Protein AF-A0A7S4C8U0-F1 (afdb_monomer)

Structure (mmCIF, N/CA/C/O backbone):
data_AF-A0A7S4C8U0-F1
#
_entry.id   AF-A0A7S4C8U0-F1
#
loop_
_atom_site.group_PDB
_atom_site.id
_atom_site.type_symbol
_atom_site.label_atom_id
_atom_site.label_alt_id
_atom_site.label_comp_id
_atom_site.label_asym_id
_atom_site.label_entity_id
_atom_site.label_seq_id
_atom_site.pdbx_PDB_ins_code
_atom_site.Cartn_x
_atom_site.Cartn_y
_atom_site.Cartn_z
_a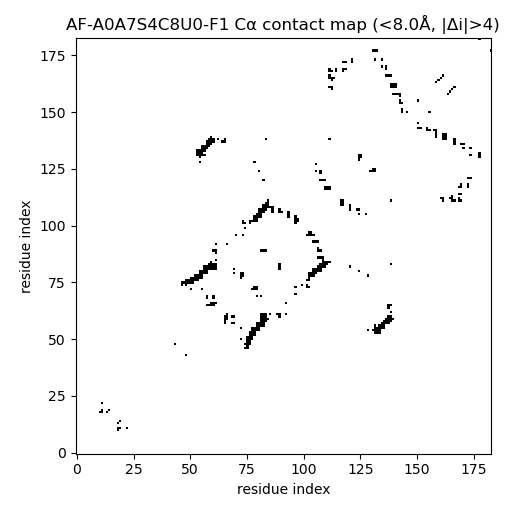tom_site.occupancy
_atom_site.B_iso_or_equiv
_atom_site.auth_seq_id
_atom_site.auth_comp_id
_atom_site.auth_asym_id
_atom_site.auth_atom_id
_atom_site.pdbx_PDB_model_num
ATOM 1 N N . PHE A 1 1 ? -18.500 22.028 34.687 1.00 43.03 1 PHE A N 1
ATOM 2 C CA . PHE A 1 1 ? -17.046 22.107 34.936 1.00 43.03 1 PHE A CA 1
ATOM 3 C C . PHE A 1 1 ? -16.649 23.271 35.852 1.00 43.03 1 PHE A C 1
ATOM 5 O O . PHE A 1 1 ? -15.845 23.051 36.738 1.00 43.03 1 PHE A O 1
ATOM 12 N N . PHE A 1 2 ? -17.254 24.464 35.743 1.00 30.17 2 PHE A N 1
ATOM 13 C CA . PHE A 1 2 ? -16.936 25.607 36.626 1.00 30.17 2 PHE A CA 1
ATOM 14 C C . PHE A 1 2 ? -17.377 25.431 38.100 1.00 30.17 2 PHE A C 1
ATOM 16 O O . PHE A 1 2 ? -16.739 25.962 38.996 1.00 30.17 2 PHE A O 1
ATOM 23 N N . PHE A 1 3 ? -18.418 24.631 38.371 1.00 33.25 3 PHE A N 1
ATOM 24 C CA . PHE A 1 3 ? -18.915 24.394 39.739 1.00 33.25 3 PHE A CA 1
ATOM 25 C C . PHE A 1 3 ? -18.090 23.378 40.555 1.00 33.25 3 PHE A C 1
ATOM 27 O O . PHE A 1 3 ? -18.025 23.492 41.769 1.00 33.25 3 PHE A O 1
ATOM 34 N N . ALA A 1 4 ? -17.393 22.436 39.908 1.00 39.72 4 ALA A N 1
ATOM 35 C CA . ALA A 1 4 ? -16.594 21.421 40.609 1.00 39.72 4 ALA A CA 1
ATOM 36 C C . ALA A 1 4 ? -15.243 21.956 41.126 1.00 39.72 4 ALA A C 1
ATOM 38 O O . ALA A 1 4 ? -14.637 21.360 42.010 1.00 39.72 4 ALA A O 1
ATOM 39 N N . VAL A 1 5 ? -14.772 23.088 40.590 1.00 46.72 5 VAL A N 1
ATOM 40 C CA . VAL A 1 5 ? -13.515 23.725 41.0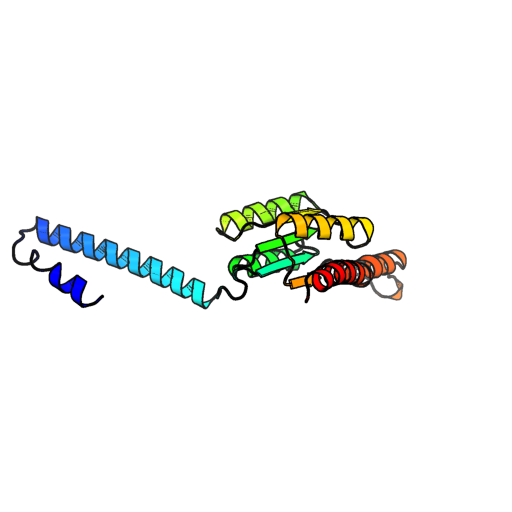14 1.00 46.72 5 VAL A CA 1
ATOM 41 C C . VAL A 1 5 ? -13.715 24.554 42.286 1.00 46.72 5 VAL A C 1
ATOM 43 O O . VAL A 1 5 ? -12.810 24.637 43.108 1.00 46.72 5 VAL A O 1
ATOM 46 N N . VAL A 1 6 ? -14.907 25.124 42.489 1.00 50.00 6 VAL A N 1
ATOM 47 C CA . VAL A 1 6 ? -15.188 26.015 43.627 1.00 50.00 6 VAL A CA 1
ATOM 48 C C . VAL A 1 6 ? -15.455 25.231 44.918 1.00 50.00 6 VAL A C 1
ATOM 50 O O . VAL A 1 6 ? -14.979 25.633 45.979 1.00 50.00 6 VAL A O 1
ATOM 53 N N . ASP A 1 7 ? -16.117 24.071 44.839 1.00 48.56 7 ASP A N 1
ATOM 54 C CA . ASP A 1 7 ? -16.356 23.213 46.015 1.00 48.56 7 ASP A CA 1
ATOM 55 C C . ASP A 1 7 ? -15.068 22.583 46.571 1.00 48.56 7 ASP A C 1
ATOM 57 O O . ASP A 1 7 ? -14.998 22.219 47.746 1.00 48.56 7 ASP A O 1
ATOM 61 N N . ASN A 1 8 ? -14.009 22.533 45.761 1.00 49.94 8 ASN A N 1
ATOM 62 C CA . ASN A 1 8 ? -12.723 21.957 46.133 1.00 49.94 8 ASN A CA 1
ATOM 63 C C . ASN A 1 8 ? -11.739 22.990 46.712 1.00 49.94 8 ASN A C 1
ATOM 65 O O . ASN A 1 8 ? -10.541 22.739 46.700 1.00 49.94 8 ASN A O 1
ATOM 69 N N . MET A 1 9 ? -12.204 24.156 47.185 1.00 53.84 9 MET A N 1
ATOM 70 C CA . MET A 1 9 ? -11.353 25.234 47.730 1.00 53.84 9 MET A CA 1
ATOM 71 C C . MET A 1 9 ? -11.672 25.613 49.187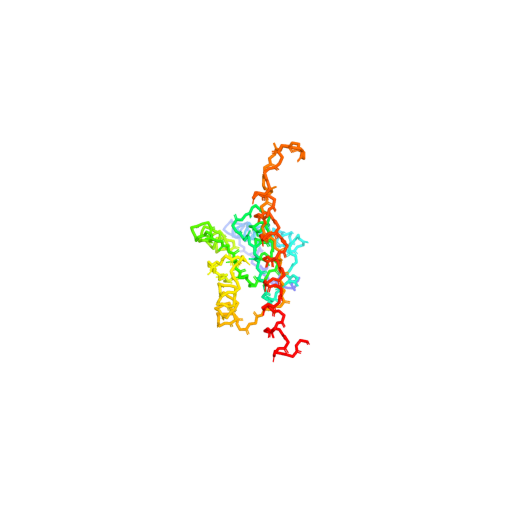 1.00 53.84 9 MET A C 1
ATOM 73 O O . MET A 1 9 ? -11.045 26.511 49.745 1.00 53.84 9 MET A O 1
ATOM 77 N N . SER A 1 10 ? -12.607 24.923 49.844 1.00 53.78 10 SER A N 1
ATOM 78 C CA . SER A 1 10 ? -12.966 25.180 51.250 1.00 53.78 10 SER A CA 1
ATOM 79 C C . SER A 1 10 ? -11.815 24.913 52.240 1.00 53.78 10 SER A C 1
ATOM 81 O O . SER A 1 10 ? -11.770 25.510 53.313 1.00 53.78 10 SER A O 1
ATOM 83 N N . TRP A 1 11 ? -10.836 24.087 51.861 1.00 50.47 11 TRP A N 1
ATOM 84 C CA . TRP A 1 11 ? -9.655 23.751 52.663 1.00 50.47 11 TRP A CA 1
ATOM 85 C C . TRP A 1 11 ? -8.519 24.793 52.584 1.00 50.47 11 TRP A C 1
ATOM 87 O O . TRP A 1 11 ? -7.677 24.838 53.481 1.00 50.47 11 TRP A O 1
ATOM 97 N N . LEU A 1 12 ? -8.512 25.675 51.572 1.00 52.97 12 LEU A N 1
ATOM 98 C CA . LEU A 1 12 ? -7.484 26.719 51.389 1.00 52.97 12 LEU A CA 1
ATOM 99 C C . LEU A 1 12 ? -7.466 27.754 52.522 1.00 52.97 12 LEU A C 1
ATOM 101 O O . LEU A 1 12 ? -6.444 28.387 52.761 1.00 52.97 12 LEU A O 1
ATOM 105 N N . PHE A 1 13 ? -8.578 27.907 53.242 1.00 54.66 13 PHE A N 1
ATOM 106 C CA . PHE A 1 13 ? -8.688 28.832 54.373 1.00 54.66 13 PHE A CA 1
ATOM 107 C C . PHE A 1 13 ? -8.379 28.182 55.733 1.00 54.66 13 PHE A C 1
ATOM 109 O O . PHE A 1 13 ? -8.370 28.878 56.745 1.00 54.66 13 PHE A O 1
ATOM 116 N N . SER A 1 14 ? -8.125 26.867 55.774 1.00 53.81 14 SER A N 1
ATOM 117 C CA . SER A 1 14 ? -7.937 26.091 57.012 1.00 53.81 14 SER A CA 1
ATOM 118 C C . SER A 1 14 ? -6.527 25.515 57.186 1.00 53.81 14 SER A C 1
ATOM 120 O O . SER A 1 14 ? -6.240 24.933 58.233 1.00 53.81 14 SER A O 1
ATOM 122 N N . ALA A 1 15 ? -5.659 25.608 56.183 1.00 53.06 15 ALA A N 1
ATOM 123 C CA . ALA A 1 15 ? -4.425 24.838 56.149 1.00 53.06 15 ALA A CA 1
ATOM 124 C C . ALA A 1 15 ? -3.187 25.739 56.293 1.00 53.06 15 ALA A C 1
ATOM 126 O O . ALA A 1 15 ? -3.102 26.794 55.668 1.00 53.06 15 ALA A O 1
ATOM 127 N N . GLY A 1 16 ? -2.243 25.330 57.148 1.00 62.28 16 GLY A N 1
ATOM 128 C CA . GLY A 1 16 ? -0.924 25.963 57.278 1.00 62.28 16 GLY A CA 1
ATOM 129 C C . GLY A 1 16 ? -0.062 25.777 56.021 1.00 62.28 16 GLY A C 1
ATOM 130 O O . GLY A 1 16 ? -0.583 25.473 54.949 1.00 62.28 16 GLY A O 1
ATOM 131 N N . GLU A 1 17 ? 1.261 25.926 56.137 1.00 68.50 17 GLU A N 1
ATOM 132 C CA . GLU A 1 17 ? 2.210 25.783 55.010 1.00 68.50 17 GLU A CA 1
ATOM 133 C C . GLU A 1 17 ? 1.974 24.511 54.166 1.00 68.50 17 GLU A C 1
ATOM 135 O O . GLU A 1 17 ? 2.028 24.571 52.936 1.00 68.50 17 GLU A O 1
ATOM 140 N N . ASP A 1 18 ? 1.579 23.402 54.800 1.00 71.88 18 ASP A N 1
ATOM 141 C CA . ASP A 1 18 ? 1.251 22.129 54.140 1.00 71.88 18 ASP A CA 1
ATOM 142 C C . ASP A 1 18 ? 0.061 22.220 53.167 1.00 71.88 18 ASP A C 1
ATOM 144 O O . ASP A 1 18 ? 0.043 21.568 52.119 1.00 71.88 18 ASP A O 1
ATOM 148 N N . GLY A 1 19 ? -0.933 23.057 53.469 1.00 74.56 19 GLY A N 1
ATOM 149 C CA . GLY A 1 19 ? -2.051 23.308 52.563 1.00 74.56 19 GLY A CA 1
ATOM 150 C C . GLY A 1 19 ? -1.640 24.124 51.357 1.00 74.56 19 GLY A C 1
ATOM 151 O O . GLY A 1 19 ? -1.986 23.791 50.228 1.00 74.56 19 GLY A O 1
ATOM 152 N N . ILE A 1 20 ? -0.847 25.170 51.574 1.00 80.38 20 ILE A N 1
ATOM 153 C CA . ILE A 1 20 ? -0.340 25.998 50.477 1.00 80.38 20 ILE A CA 1
ATOM 154 C C . ILE A 1 20 ? 0.476 25.128 49.511 1.00 80.38 20 ILE A C 1
ATOM 156 O O . ILE A 1 20 ? 0.282 25.216 48.297 1.00 80.38 20 ILE A O 1
ATOM 160 N N . GLN A 1 21 ? 1.306 24.223 50.034 1.00 79.81 21 GLN A N 1
ATOM 161 C CA . GLN A 1 21 ? 2.068 23.282 49.215 1.00 79.81 21 GLN A CA 1
ATOM 162 C C . GLN A 1 21 ? 1.166 22.290 48.463 1.00 79.81 21 GLN A C 1
ATOM 164 O O . GLN A 1 21 ? 1.379 22.032 47.276 1.00 79.81 21 GLN A O 1
ATOM 169 N N . SER A 1 22 ? 0.128 21.760 49.116 1.00 80.50 22 SER A N 1
ATOM 170 C CA . SER A 1 22 ? -0.861 20.891 48.465 1.00 80.50 22 SER A CA 1
ATOM 171 C C . SER A 1 22 ? -1.594 21.614 47.324 1.00 80.50 22 SER A C 1
ATOM 173 O O . SER A 1 22 ? -1.775 21.045 46.245 1.00 80.50 22 SER A O 1
ATOM 175 N N . ALA A 1 23 ? -1.917 22.900 47.506 1.00 80.69 23 ALA A N 1
ATOM 176 C CA . ALA A 1 23 ? -2.569 23.734 46.491 1.00 80.69 23 ALA A CA 1
ATOM 177 C C . ALA A 1 23 ? -1.672 23.949 45.282 1.00 80.69 23 ALA A C 1
ATOM 179 O O . ALA A 1 23 ? -2.115 23.829 44.140 1.00 80.69 23 ALA A O 1
ATOM 180 N N . GLN A 1 24 ? -0.399 24.241 45.534 1.00 87.31 24 GLN A N 1
ATOM 181 C CA . GLN A 1 24 ? 0.594 24.427 44.485 1.00 87.31 24 GLN A CA 1
ATOM 182 C C . GLN A 1 24 ? 0.777 23.155 43.652 1.00 87.31 24 GLN A C 1
ATOM 184 O O . GLN A 1 24 ? 0.820 23.243 42.426 1.00 87.31 24 GLN A O 1
ATOM 189 N N . ASN A 1 25 ? 0.809 21.980 44.286 1.00 90.69 25 ASN A N 1
ATOM 190 C CA . ASN A 1 25 ? 0.931 20.704 43.579 1.00 90.69 25 ASN A CA 1
ATOM 191 C C . ASN A 1 25 ? -0.299 20.413 42.705 1.00 90.69 25 ASN A C 1
ATOM 193 O O . ASN A 1 25 ? -0.145 20.057 41.539 1.00 90.69 25 ASN A O 1
ATOM 197 N N . ALA A 1 26 ? -1.510 20.638 43.227 1.00 88.62 26 ALA A N 1
ATOM 198 C CA . ALA A 1 26 ? -2.743 20.459 42.458 1.00 88.62 26 ALA A CA 1
ATOM 199 C C . ALA A 1 26 ? -2.811 21.405 41.244 1.00 88.62 26 ALA A C 1
ATOM 201 O O . ALA A 1 26 ? -3.208 21.002 40.152 1.00 88.62 26 ALA A O 1
ATOM 202 N N . ILE A 1 27 ? -2.372 22.660 41.403 1.00 91.00 27 ILE A N 1
ATOM 203 C CA . ILE A 1 27 ? -2.290 23.622 40.293 1.00 91.00 27 ILE A CA 1
ATOM 204 C C . ILE A 1 27 ? -1.276 23.156 39.239 1.00 91.00 27 ILE A C 1
ATOM 206 O O . ILE A 1 27 ? -1.561 23.252 38.048 1.00 91.00 27 ILE A O 1
ATOM 210 N N . GLN A 1 28 ? -0.118 22.631 39.648 1.00 93.50 28 GLN A N 1
ATOM 211 C CA . GLN A 1 28 ? 0.895 22.101 38.725 1.00 93.50 28 GLN A CA 1
ATOM 212 C C . GLN A 1 28 ? 0.372 20.907 37.911 1.00 93.50 28 GLN A C 1
ATOM 214 O O . GLN A 1 28 ? 0.594 20.851 36.701 1.00 93.50 28 GLN A O 1
ATOM 219 N N . GLU A 1 29 ? -0.365 19.983 38.535 1.00 94.94 29 GLU A N 1
ATOM 220 C CA . GLU A 1 29 ? -0.995 18.863 37.821 1.00 94.94 29 GLU A CA 1
ATOM 221 C C . GLU A 1 29 ? -2.031 19.342 36.798 1.00 94.94 29 GLU A C 1
ATOM 223 O O . GLU A 1 29 ? -1.990 18.913 35.645 1.00 94.94 29 GLU A O 1
ATOM 228 N N . LEU A 1 30 ? -2.893 20.291 37.177 1.00 90.88 30 LEU A N 1
ATOM 229 C CA . LEU A 1 30 ? -3.892 20.869 36.271 1.00 90.88 30 LEU A CA 1
ATOM 230 C C . LEU A 1 30 ? -3.254 21.605 35.085 1.00 90.88 30 LEU A C 1
ATOM 232 O O . LEU A 1 30 ? -3.771 21.544 33.969 1.00 90.88 30 LEU A O 1
ATOM 236 N N . VAL A 1 31 ? -2.132 22.299 35.302 1.00 95.25 31 VAL A N 1
ATOM 237 C CA . VAL A 1 31 ? -1.373 22.944 34.219 1.00 95.25 31 VAL A CA 1
ATOM 238 C C . VAL A 1 31 ? -0.824 21.893 33.253 1.00 95.25 31 VAL A C 1
ATOM 240 O O . VAL A 1 31 ? -1.001 22.037 32.045 1.00 95.25 31 VAL A O 1
ATOM 243 N N . LYS A 1 32 ? -0.240 20.806 33.767 1.00 93.69 32 LYS A N 1
ATOM 244 C CA . LYS A 1 32 ? 0.299 19.714 32.944 1.00 93.69 32 LYS A CA 1
ATOM 245 C C . LYS A 1 32 ? -0.790 18.997 32.139 1.00 93.69 32 LYS A C 1
ATOM 247 O O . LYS A 1 32 ? -0.600 18.705 30.960 1.00 93.69 32 LYS A O 1
ATOM 252 N N . GLU A 1 33 ? -1.940 18.733 32.757 1.00 94.94 33 GLU A N 1
ATOM 253 C CA . GLU A 1 33 ? -3.092 18.130 32.079 1.00 94.94 33 GLU A CA 1
ATOM 254 C C . GLU A 1 33 ? -3.632 19.054 30.978 1.00 94.94 33 GLU A C 1
ATOM 256 O O . GLU A 1 33 ? -3.914 18.604 29.866 1.00 94.94 33 GLU A O 1
ATOM 261 N N . LYS A 1 34 ? -3.701 20.366 31.239 1.00 93.69 34 LYS A N 1
ATOM 262 C CA . LYS A 1 34 ? -4.088 21.360 30.232 1.00 93.69 34 LYS A CA 1
ATOM 263 C C . LYS A 1 34 ? -3.132 21.362 29.034 1.00 93.69 34 LYS A C 1
ATOM 265 O O . LYS A 1 34 ? -3.612 21.341 27.904 1.00 93.69 34 LYS A O 1
ATOM 270 N N . GLU A 1 35 ? -1.818 21.367 29.255 1.00 94.06 35 GLU A N 1
ATOM 271 C CA . GLU A 1 35 ? -0.821 21.317 28.171 1.00 94.06 35 GLU A CA 1
ATOM 272 C C . GLU A 1 35 ? -0.970 20.046 27.319 1.00 94.06 35 GLU A C 1
ATOM 274 O O . GLU A 1 35 ? -0.933 20.102 26.087 1.00 94.06 35 GLU A O 1
ATOM 279 N N . GLN A 1 36 ? -1.217 18.901 27.962 1.00 90.19 36 GLN A N 1
ATOM 280 C CA . GLN A 1 36 ? -1.484 17.639 27.273 1.00 90.19 36 GLN A CA 1
ATOM 281 C C . GLN A 1 36 ? -2.758 17.712 26.413 1.00 90.19 36 GLN A C 1
ATOM 283 O O . GLN A 1 36 ? -2.747 17.288 25.254 1.00 90.19 36 GLN A O 1
ATOM 288 N N . LEU A 1 37 ? -3.846 18.266 26.954 1.00 88.94 37 LEU A N 1
ATOM 289 C CA . LEU A 1 37 ? -5.113 18.437 26.236 1.00 88.94 37 LEU A CA 1
ATOM 290 C C . LEU A 1 37 ? -4.987 19.426 25.072 1.00 88.94 37 LEU A C 1
ATOM 292 O O . LEU A 1 37 ? -5.532 19.177 23.998 1.00 88.94 37 LEU A O 1
ATOM 296 N N . GLU A 1 38 ? -4.255 20.526 25.242 1.00 91.00 38 GLU A N 1
ATOM 297 C CA . GLU A 1 38 ? -3.983 21.481 24.162 1.00 91.00 38 GLU A CA 1
ATOM 298 C C . GLU A 1 38 ? -3.196 20.824 23.019 1.00 91.00 38 GLU A C 1
ATOM 300 O O . GLU A 1 38 ? -3.539 21.032 21.851 1.00 91.00 38 GLU A O 1
ATOM 305 N N . GLY A 1 39 ? -2.220 19.966 23.340 1.00 82.31 39 GLY A N 1
ATOM 306 C CA . GLY A 1 39 ? -1.506 19.146 22.358 1.00 82.31 39 GLY A CA 1
ATOM 307 C C . GLY A 1 39 ? -2.432 18.193 21.596 1.00 82.31 39 GLY A C 1
ATOM 308 O O . GLY A 1 39 ? -2.399 18.151 20.366 1.00 82.31 39 GLY A O 1
ATOM 309 N N . GLN A 1 40 ? -3.320 17.489 22.304 1.00 80.31 40 GLN A N 1
ATOM 310 C CA . GLN A 1 40 ? -4.315 16.603 21.685 1.00 80.31 40 GLN A CA 1
ATOM 311 C C . GLN A 1 40 ? -5.309 17.365 20.799 1.00 80.31 40 GLN A C 1
ATOM 313 O O . GLN A 1 40 ? -5.642 16.914 19.706 1.00 80.31 40 GLN A O 1
ATOM 318 N N . ILE A 1 41 ? -5.778 18.538 21.232 1.00 82.12 41 ILE A N 1
ATOM 319 C CA . ILE A 1 41 ? -6.695 19.380 20.450 1.00 82.12 41 ILE A CA 1
ATOM 320 C C . ILE A 1 41 ? -6.007 19.911 19.188 1.00 82.12 41 ILE A C 1
ATOM 322 O O . ILE A 1 41 ? -6.645 19.995 18.137 1.00 82.12 41 ILE A O 1
ATOM 326 N N . ALA A 1 42 ? -4.731 20.292 19.272 1.00 80.75 42 ALA A N 1
ATOM 327 C CA . ALA A 1 42 ? -3.960 20.730 18.113 1.00 80.75 42 ALA A CA 1
ATOM 328 C C . ALA A 1 42 ? -3.785 19.595 17.092 1.00 80.75 42 ALA A C 1
ATOM 330 O O . ALA A 1 42 ? -4.017 19.820 15.903 1.00 80.75 42 ALA A O 1
ATOM 331 N N . ASP A 1 43 ? -3.467 18.384 17.556 1.00 73.88 43 ASP A N 1
ATOM 332 C CA . ASP A 1 43 ? -3.355 17.192 16.709 1.00 73.88 43 ASP A CA 1
ATOM 333 C C . ASP A 1 43 ? -4.701 16.831 16.058 1.00 73.88 43 ASP A C 1
ATOM 335 O O . ASP A 1 43 ? -4.773 16.698 14.841 1.00 73.88 43 ASP A O 1
ATOM 339 N N . LEU A 1 44 ? -5.806 16.825 16.815 1.00 72.00 44 LEU A N 1
ATOM 340 C CA . LEU A 1 44 ? -7.159 16.594 16.283 1.00 72.00 44 LEU A CA 1
ATOM 341 C C . LEU A 1 44 ? -7.589 17.630 15.234 1.00 72.00 44 LEU A C 1
ATOM 343 O O . LEU A 1 44 ? -8.324 17.303 14.302 1.00 72.00 44 LEU A O 1
ATOM 347 N N . LYS A 1 45 ? -7.159 18.889 15.376 1.00 74.38 45 LYS A N 1
ATOM 348 C CA . LYS A 1 45 ? -7.425 19.940 14.380 1.00 74.38 45 LYS A CA 1
ATOM 349 C C . LYS A 1 45 ? -6.611 19.746 13.101 1.00 74.38 45 LYS A C 1
ATOM 351 O O . LYS A 1 45 ? -7.082 20.142 12.038 1.00 74.38 45 LYS A O 1
ATOM 356 N N . GLN A 1 46 ? -5.409 19.180 13.199 1.00 70.19 46 GLN A N 1
ATOM 357 C CA . GLN A 1 46 ? -4.535 18.920 12.052 1.00 70.19 46 GLN A CA 1
ATOM 358 C C . GLN A 1 46 ? -4.838 17.579 11.366 1.00 70.19 46 GLN A C 1
ATOM 360 O O . GLN A 1 46 ? -4.714 17.488 10.148 1.00 70.19 46 GLN A O 1
ATOM 365 N N . ASN A 1 47 ? -5.283 16.572 12.120 1.00 66.88 47 ASN A N 1
ATOM 366 C CA . ASN A 1 47 ? -5.704 15.252 11.649 1.00 66.88 47 ASN A CA 1
ATOM 367 C C . ASN A 1 47 ? -7.109 14.921 12.170 1.00 66.88 47 ASN A C 1
ATOM 369 O O . ASN A 1 47 ? -7.273 14.126 13.101 1.00 66.88 47 ASN A O 1
ATOM 373 N N . PRO A 1 48 ? -8.159 15.517 11.582 1.00 70.94 48 PRO A N 1
ATOM 374 C CA . PRO A 1 48 ? -9.511 15.060 11.852 1.00 70.94 48 PRO A CA 1
ATOM 375 C C . PRO A 1 48 ? -9.629 13.581 11.456 1.00 70.94 48 PRO A C 1
ATOM 377 O O . PRO A 1 48 ? -9.113 13.173 10.415 1.00 70.94 48 PRO A O 1
ATOM 380 N N . LYS A 1 49 ? -10.328 12.775 12.267 1.00 82.75 49 LYS A N 1
ATOM 381 C CA . LYS A 1 49 ? -10.586 11.350 11.989 1.00 82.75 49 LYS A CA 1
ATOM 382 C C . LYS A 1 49 ? -11.607 11.152 10.859 1.00 82.75 49 LYS A C 1
ATOM 384 O O . LYS A 1 49 ? -12.676 10.578 11.044 1.00 82.75 49 LYS A O 1
ATOM 389 N N . THR A 1 50 ? -11.319 11.704 9.688 1.00 88.75 50 THR A N 1
ATOM 390 C CA . THR A 1 50 ? -12.214 11.732 8.524 1.00 88.75 50 THR A CA 1
ATOM 391 C C . THR A 1 50 ? -12.454 10.354 7.917 1.00 88.75 50 THR A C 1
ATOM 393 O O . THR A 1 50 ? -13.451 10.174 7.221 1.00 88.75 50 THR A O 1
ATOM 396 N N . PHE A 1 51 ? -11.583 9.384 8.203 1.00 95.00 51 PHE A N 1
ATOM 397 C CA . PHE A 1 51 ? -11.670 8.009 7.720 1.00 95.00 51 PHE A CA 1
ATOM 398 C C . PHE A 1 51 ? -11.924 7.003 8.852 1.00 95.00 51 PHE A C 1
ATOM 400 O O . PHE A 1 51 ? -11.662 5.814 8.681 1.00 95.00 51 PHE A O 1
ATOM 407 N N . ASP A 1 52 ? -12.446 7.448 10.000 1.00 94.19 52 ASP A N 1
ATOM 408 C CA . ASP A 1 52 ? -12.743 6.554 11.122 1.00 94.19 52 ASP A CA 1
ATOM 409 C C . ASP A 1 52 ? -13.669 5.405 10.695 1.00 94.19 52 ASP A C 1
ATOM 411 O O . ASP A 1 52 ? -14.712 5.605 10.061 1.00 94.19 52 ASP A O 1
ATOM 415 N N . GLY A 1 53 ? -13.249 4.178 11.001 1.00 92.12 53 GLY A N 1
ATOM 416 C CA . GLY A 1 53 ? -13.965 2.964 10.616 1.00 92.12 53 GLY A CA 1
ATOM 417 C C . GLY A 1 53 ? -13.977 2.671 9.112 1.00 92.12 53 GLY A C 1
ATOM 418 O O . GLY A 1 53 ? -14.717 1.784 8.690 1.00 92.12 53 GLY A O 1
ATOM 419 N N . LYS A 1 54 ? -13.205 3.381 8.283 1.00 96.38 54 LYS A N 1
ATOM 420 C CA . LYS A 1 54 ? -13.038 3.069 6.855 1.00 96.38 54 LYS A CA 1
ATOM 421 C C . LYS A 1 54 ? -11.842 2.160 6.625 1.00 96.38 54 LYS A C 1
ATOM 423 O O . LYS A 1 54 ? -10.835 2.266 7.321 1.00 96.38 54 LYS A O 1
ATOM 428 N N . VAL A 1 55 ? -11.946 1.302 5.615 1.00 97.44 55 VAL A N 1
ATOM 429 C CA . VAL A 1 55 ? -10.834 0.492 5.118 1.00 97.44 55 VAL A CA 1
ATOM 430 C C . VAL A 1 55 ? -10.276 1.106 3.839 1.00 97.44 55 VAL A C 1
ATOM 432 O O . VAL A 1 55 ? -10.995 1.238 2.845 1.00 97.44 55 VAL A O 1
ATOM 435 N N . VAL A 1 56 ? -8.982 1.422 3.840 1.00 98.25 56 VAL A N 1
ATOM 436 C CA . VAL A 1 56 ? -8.267 1.945 2.670 1.00 98.25 56 VAL A CA 1
ATOM 437 C C . VAL A 1 56 ? -7.208 0.943 2.217 1.00 98.25 56 VAL A C 1
ATOM 439 O O . VAL A 1 56 ? -6.269 0.643 2.952 1.00 98.25 56 VAL A O 1
ATOM 442 N N . MET A 1 57 ? -7.342 0.443 0.993 1.00 98.62 57 MET A N 1
ATOM 443 C CA . MET A 1 57 ? -6.326 -0.374 0.333 1.00 98.62 57 MET A CA 1
ATOM 444 C C . MET A 1 57 ? -5.355 0.515 -0.441 1.00 98.62 57 MET A C 1
ATOM 446 O O . MET A 1 57 ? -5.781 1.422 -1.152 1.00 98.62 57 MET A O 1
ATOM 450 N N . ILE A 1 58 ? -4.055 0.264 -0.305 1.00 98.75 58 ILE A N 1
ATOM 451 C CA . ILE A 1 58 ? -2.982 1.124 -0.817 1.00 98.75 58 ILE A CA 1
ATOM 452 C C . ILE A 1 58 ? -1.991 0.254 -1.582 1.00 98.75 58 ILE A C 1
ATOM 454 O O . ILE A 1 58 ? -1.370 -0.619 -0.980 1.00 98.75 58 ILE A O 1
ATOM 458 N N . THR A 1 59 ? -1.811 0.496 -2.882 1.00 98.62 59 THR A N 1
ATOM 459 C CA . THR A 1 59 ? -0.778 -0.191 -3.678 1.00 98.62 59 THR A CA 1
ATOM 460 C C . THR A 1 59 ? 0.520 0.612 -3.728 1.00 98.62 59 THR A C 1
ATOM 462 O O . THR A 1 59 ? 0.515 1.847 -3.719 1.00 98.62 59 THR A O 1
ATOM 465 N N . GLY A 1 60 ? 1.658 -0.085 -3.765 1.00 98.12 60 GLY A N 1
ATOM 466 C CA . GLY A 1 60 ? 2.971 0.551 -3.657 1.00 98.12 60 GLY A CA 1
ATOM 467 C C . GLY A 1 60 ? 3.195 1.164 -2.274 1.00 98.12 60 GLY A C 1
ATOM 468 O O . GLY A 1 60 ? 3.798 2.235 -2.168 1.00 98.12 60 GLY A O 1
ATOM 469 N N . ALA A 1 61 ? 2.628 0.554 -1.228 1.00 98.19 61 ALA A N 1
ATOM 470 C CA . ALA A 1 61 ? 2.610 1.103 0.125 1.00 98.19 61 ALA A CA 1
ATOM 471 C C . ALA A 1 61 ? 4.013 1.230 0.740 1.00 98.19 61 ALA A C 1
ATOM 473 O O . ALA A 1 61 ? 4.207 2.066 1.619 1.00 98.19 61 ALA A O 1
ATOM 474 N N . ALA A 1 62 ? 4.998 0.464 0.262 1.00 95.62 62 ALA A N 1
ATOM 475 C CA . ALA A 1 62 ? 6.385 0.613 0.697 1.00 95.62 62 ALA A CA 1
ATOM 476 C C . ALA A 1 62 ? 7.117 1.783 0.017 1.00 95.62 62 ALA A C 1
ATOM 478 O O . ALA A 1 62 ? 8.157 2.231 0.501 1.00 95.62 62 ALA A O 1
ATOM 479 N N . GLY A 1 63 ? 6.600 2.288 -1.106 1.00 94.19 63 GLY A N 1
ATOM 480 C CA . GLY A 1 63 ? 7.169 3.437 -1.805 1.00 94.19 63 GLY A CA 1
ATOM 481 C C . GLY A 1 63 ? 6.907 4.753 -1.070 1.00 94.19 63 GLY A C 1
ATOM 482 O O . GLY A 1 63 ? 5.972 4.865 -0.287 1.00 94.19 63 GLY A O 1
ATOM 483 N N . ASN A 1 64 ? 7.692 5.795 -1.362 1.00 93.56 64 ASN A N 1
ATOM 484 C CA . ASN A 1 64 ? 7.634 7.081 -0.648 1.00 93.56 64 ASN A CA 1
ATOM 485 C C . ASN A 1 64 ? 6.207 7.651 -0.500 1.00 93.56 64 ASN A C 1
ATOM 487 O O . ASN A 1 64 ? 5.779 7.983 0.605 1.00 93.56 64 ASN A O 1
ATOM 491 N N . ILE A 1 65 ? 5.463 7.748 -1.609 1.00 97.38 65 ILE A N 1
ATOM 492 C CA . ILE A 1 65 ? 4.102 8.310 -1.613 1.00 97.38 65 ILE A CA 1
ATOM 493 C C . ILE A 1 65 ? 3.108 7.339 -0.970 1.00 97.38 65 ILE A C 1
ATOM 495 O O . ILE A 1 65 ? 2.284 7.767 -0.165 1.00 97.38 65 ILE A O 1
ATOM 499 N N . GLY A 1 66 ? 3.205 6.040 -1.268 1.00 97.81 66 GLY A N 1
ATOM 500 C CA . GLY A 1 66 ? 2.324 5.027 -0.684 1.00 97.81 66 GLY A CA 1
ATOM 501 C C . GLY A 1 66 ? 2.469 4.942 0.836 1.00 97.81 66 GLY A C 1
ATOM 502 O O . GLY A 1 66 ? 1.467 4.923 1.548 1.00 97.81 66 GLY A O 1
ATOM 503 N N . ARG A 1 67 ? 3.704 5.015 1.340 1.00 97.94 67 ARG A N 1
ATOM 504 C CA . ARG A 1 67 ? 4.033 5.050 2.769 1.00 97.94 67 ARG A CA 1
ATOM 505 C C . ARG A 1 67 ? 3.460 6.293 3.436 1.00 97.94 67 ARG A C 1
ATOM 507 O O . ARG A 1 67 ? 2.802 6.196 4.468 1.00 97.94 67 ARG A O 1
ATOM 514 N N . ALA A 1 68 ? 3.658 7.466 2.831 1.00 97.38 68 ALA A N 1
ATOM 515 C CA . ALA A 1 68 ? 3.087 8.713 3.335 1.00 97.38 68 ALA A CA 1
ATOM 516 C C . ALA A 1 68 ? 1.548 8.671 3.361 1.00 97.38 68 ALA A C 1
ATOM 518 O O . ALA A 1 68 ? 0.941 9.085 4.349 1.00 97.38 68 ALA A O 1
ATOM 519 N N . ALA A 1 69 ? 0.920 8.120 2.319 1.00 97.69 69 ALA A N 1
ATOM 520 C CA . ALA A 1 69 ? -0.525 7.931 2.256 1.00 97.69 69 ALA A CA 1
ATOM 521 C C . ALA A 1 69 ? -1.019 6.965 3.344 1.00 97.69 69 ALA A C 1
ATOM 523 O O . ALA A 1 69 ? -1.993 7.268 4.029 1.00 97.69 69 ALA A O 1
ATOM 524 N N . ALA A 1 70 ? -0.328 5.845 3.565 1.00 97.88 70 ALA A N 1
ATOM 525 C CA . ALA A 1 70 ? -0.667 4.880 4.608 1.00 97.88 70 ALA A CA 1
ATOM 526 C C . ALA A 1 70 ? -0.651 5.503 6.004 1.00 97.88 70 ALA A C 1
ATOM 528 O O . ALA A 1 70 ? -1.611 5.347 6.759 1.00 97.88 70 ALA A O 1
ATOM 529 N N . LEU A 1 71 ? 0.396 6.265 6.322 1.00 96.31 71 LEU A N 1
ATOM 530 C CA . LEU A 1 71 ? 0.494 6.986 7.591 1.00 96.31 71 LEU A CA 1
ATOM 531 C C . LEU A 1 71 ? -0.584 8.059 7.723 1.00 96.31 71 LEU A C 1
ATOM 533 O O . LEU A 1 71 ? -1.147 8.224 8.804 1.00 96.31 71 LEU A O 1
ATOM 537 N N . TYR A 1 72 ? -0.893 8.770 6.639 1.00 95.38 72 TYR A N 1
ATOM 538 C CA . TYR A 1 72 ? -1.965 9.761 6.624 1.00 95.38 72 TYR A CA 1
ATOM 539 C C . TYR A 1 72 ? -3.331 9.124 6.911 1.00 95.38 72 TYR A C 1
ATOM 541 O O . TYR A 1 72 ? -4.010 9.537 7.849 1.00 95.38 72 TYR A O 1
ATOM 549 N N . PHE A 1 73 ? -3.721 8.091 6.158 1.00 96.38 73 PHE A N 1
ATOM 550 C CA . PHE A 1 73 ? -5.012 7.420 6.340 1.00 96.38 73 PHE A CA 1
ATOM 551 C C . PHE A 1 73 ? -5.134 6.786 7.724 1.00 96.38 73 PHE A C 1
ATOM 553 O O . PHE A 1 73 ? -6.172 6.915 8.370 1.00 96.38 73 PHE A O 1
ATOM 560 N N . CYS A 1 74 ? -4.056 6.176 8.209 1.00 95.19 74 CYS A N 1
ATOM 561 C CA . CYS A 1 74 ? -3.966 5.642 9.560 1.00 95.19 74 CYS A CA 1
ATOM 562 C C . CYS A 1 74 ? -4.225 6.722 10.628 1.00 95.19 74 CYS A C 1
ATOM 564 O O . CYS A 1 74 ? -5.092 6.550 11.487 1.00 95.19 74 CYS A O 1
ATOM 566 N N . ARG A 1 75 ? -3.546 7.876 10.544 1.00 92.94 75 ARG A N 1
ATOM 567 C CA . ARG A 1 75 ? -3.779 9.013 11.458 1.00 92.94 75 ARG A CA 1
ATOM 568 C C . ARG A 1 75 ? -5.200 9.565 11.350 1.00 92.94 75 ARG A C 1
ATOM 570 O O . ARG A 1 75 ? -5.770 9.984 12.353 1.00 92.94 75 ARG A O 1
ATOM 577 N N . ALA A 1 76 ? -5.794 9.506 10.161 1.00 92.94 76 ALA A N 1
ATOM 578 C CA . ALA A 1 76 ? -7.186 9.872 9.928 1.00 92.94 76 ALA A CA 1
ATOM 579 C C . ALA A 1 76 ? -8.203 8.808 10.405 1.00 92.94 76 ALA A C 1
ATOM 581 O O . ALA A 1 76 ? -9.404 8.979 10.183 1.00 92.94 76 ALA A O 1
ATOM 582 N N . GLY A 1 77 ? -7.759 7.738 11.076 1.00 93.69 77 GLY A N 1
ATOM 583 C CA . GLY A 1 77 ? -8.611 6.713 11.689 1.00 93.69 77 GLY A CA 1
ATOM 584 C C . GLY A 1 77 ? -8.945 5.520 10.790 1.00 93.69 77 GLY A C 1
ATOM 585 O O . GLY A 1 77 ? -9.728 4.661 11.197 1.00 93.69 77 GLY A O 1
ATOM 586 N N . ALA A 1 78 ? -8.361 5.439 9.594 1.00 97.06 78 ALA A N 1
ATOM 587 C CA . ALA A 1 78 ? -8.594 4.322 8.690 1.00 97.06 78 ALA A CA 1
ATOM 588 C C . ALA A 1 78 ? -7.853 3.059 9.134 1.00 97.06 78 ALA A C 1
ATOM 590 O O . ALA A 1 78 ? -6.685 3.107 9.527 1.00 97.06 78 ALA A O 1
ATOM 591 N N . GLN A 1 79 ? -8.496 1.914 8.937 1.00 97.69 79 GLN A N 1
ATOM 592 C CA . GLN A 1 79 ? -7.797 0.643 8.825 1.00 97.69 79 GLN A CA 1
ATOM 593 C C . GLN A 1 79 ? -7.147 0.565 7.437 1.00 97.69 79 GLN A C 1
ATOM 595 O O . GLN A 1 79 ? -7.813 0.823 6.431 1.00 97.69 79 GLN A O 1
ATOM 600 N N . THR A 1 80 ? -5.862 0.228 7.347 1.00 98.25 80 THR A N 1
ATOM 601 C CA . THR A 1 80 ? -5.146 0.207 6.061 1.00 98.25 80 THR A CA 1
ATOM 602 C C . THR A 1 80 ? -4.757 -1.206 5.639 1.00 98.25 80 THR A C 1
ATOM 604 O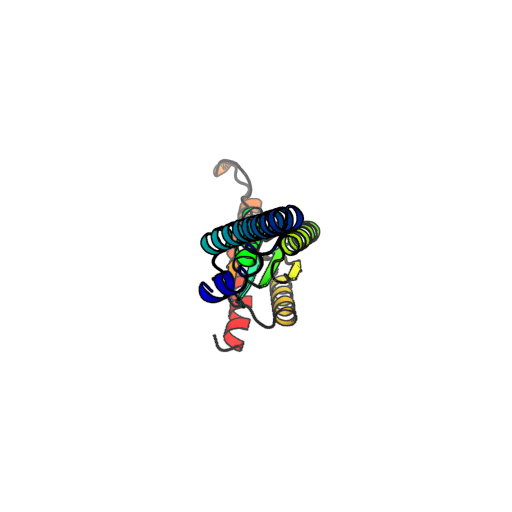 O . THR A 1 80 ? -4.301 -2.015 6.447 1.00 98.25 80 THR A O 1
ATOM 607 N N . VAL A 1 81 ? -4.919 -1.500 4.349 1.00 98.50 81 VAL A N 1
ATOM 608 C CA . VAL A 1 81 ? -4.345 -2.681 3.692 1.00 98.50 81 VAL A CA 1
ATOM 609 C C . VAL A 1 81 ? -3.168 -2.201 2.854 1.00 98.50 81 VAL A C 1
ATOM 611 O O . VAL A 1 81 ? -3.338 -1.384 1.947 1.00 98.50 81 VAL A O 1
ATOM 614 N N . LEU A 1 82 ? -1.975 -2.678 3.186 1.00 98.62 82 LEU A N 1
ATOM 615 C CA . LEU A 1 82 ? -0.709 -2.212 2.637 1.00 98.62 82 LEU A CA 1
ATOM 616 C C . LEU A 1 82 ? -0.214 -3.236 1.618 1.00 98.62 82 LEU A C 1
ATOM 618 O O . LEU A 1 82 ? 0.246 -4.310 1.998 1.00 98.62 82 LEU A O 1
ATOM 622 N N . MET A 1 83 ? -0.330 -2.912 0.333 1.00 98.44 83 MET A N 1
ATOM 623 C CA . MET A 1 83 ? 0.091 -3.786 -0.758 1.00 98.44 83 MET A CA 1
ATOM 624 C C . MET A 1 83 ? 1.387 -3.295 -1.386 1.00 98.44 83 MET A C 1
ATOM 626 O O . MET A 1 83 ? 1.496 -2.134 -1.789 1.00 98.44 83 MET A O 1
ATOM 630 N N . ASP A 1 84 ? 2.349 -4.196 -1.523 1.00 98.31 84 ASP A N 1
ATOM 631 C CA . ASP A 1 84 ? 3.608 -3.957 -2.225 1.00 98.31 84 ASP A CA 1
ATOM 632 C C . ASP A 1 84 ? 4.205 -5.286 -2.705 1.00 98.31 84 ASP A C 1
ATOM 634 O O . ASP A 1 84 ? 3.816 -6.349 -2.228 1.00 98.31 84 ASP A O 1
ATOM 638 N N . VAL A 1 85 ? 5.167 -5.248 -3.624 1.00 96.75 85 VAL A N 1
ATOM 639 C CA . VAL A 1 85 ? 5.884 -6.452 -4.076 1.00 96.75 85 VAL A CA 1
ATOM 640 C C . VAL A 1 85 ? 6.958 -6.885 -3.069 1.00 96.75 85 VAL A C 1
ATOM 642 O O . VAL A 1 85 ? 7.425 -8.022 -3.098 1.00 96.75 85 VAL A O 1
ATOM 645 N N . THR A 1 86 ? 7.356 -5.987 -2.162 1.00 93.69 86 THR A N 1
ATOM 646 C CA . THR A 1 86 ? 8.411 -6.224 -1.171 1.00 93.69 86 THR A CA 1
ATOM 647 C C . THR A 1 86 ? 7.858 -6.395 0.245 1.00 93.69 86 THR A C 1
ATOM 649 O O . THR A 1 86 ? 7.201 -5.515 0.788 1.00 93.69 86 THR A O 1
ATOM 652 N N . GLU A 1 87 ? 8.162 -7.532 0.878 1.00 94.38 87 GLU A N 1
ATOM 653 C CA . GLU A 1 87 ? 7.643 -7.870 2.212 1.00 94.38 87 GLU A CA 1
ATOM 654 C C . GLU A 1 87 ? 8.304 -7.068 3.342 1.00 94.38 87 GLU A C 1
ATOM 656 O O . GLU A 1 87 ? 7.608 -6.490 4.173 1.00 94.38 87 GLU A O 1
ATOM 661 N N . THR A 1 88 ? 9.640 -7.004 3.388 1.00 95.88 88 THR A N 1
ATOM 662 C CA . THR A 1 88 ? 10.361 -6.346 4.496 1.00 95.88 88 THR A CA 1
ATOM 663 C C . THR A 1 88 ? 9.927 -4.889 4.700 1.00 95.88 88 THR A C 1
ATOM 665 O O . THR A 1 88 ? 9.555 -4.546 5.821 1.00 95.88 88 THR A O 1
ATOM 668 N N . PRO A 1 89 ? 9.866 -4.040 3.655 1.00 95.25 89 PRO A N 1
ATOM 669 C CA . PRO A 1 89 ? 9.448 -2.649 3.823 1.00 95.25 89 PRO A CA 1
ATOM 670 C C . PRO A 1 89 ? 7.985 -2.485 4.269 1.00 95.25 89 PRO A C 1
ATOM 672 O O . PRO A 1 89 ? 7.650 -1.495 4.920 1.00 95.25 89 PRO A O 1
ATOM 675 N N . LEU A 1 90 ? 7.107 -3.444 3.943 1.00 96.06 90 LEU A N 1
ATOM 676 C CA . LEU A 1 90 ? 5.735 -3.454 4.456 1.00 96.06 90 LEU A CA 1
ATOM 677 C C . LEU A 1 90 ? 5.713 -3.685 5.967 1.00 96.06 90 LEU A C 1
ATOM 679 O O . LEU A 1 90 ? 4.971 -3.003 6.670 1.00 96.06 90 LEU A O 1
ATOM 683 N N . GLN A 1 91 ? 6.532 -4.612 6.468 1.00 97.12 91 GLN A N 1
ATOM 684 C CA . GLN A 1 91 ? 6.617 -4.890 7.904 1.00 97.12 91 GLN A CA 1
ATOM 685 C C . GLN A 1 91 ? 7.182 -3.696 8.682 1.00 97.12 91 GLN A C 1
ATOM 687 O O . GLN A 1 91 ? 6.657 -3.350 9.740 1.00 97.12 91 GLN A O 1
ATOM 692 N N . ASP A 1 92 ? 8.173 -2.996 8.126 1.00 97.00 92 ASP A N 1
ATOM 693 C CA . ASP A 1 92 ? 8.693 -1.760 8.726 1.00 97.00 92 ASP A CA 1
ATOM 694 C C . ASP A 1 92 ? 7.601 -0.681 8.847 1.00 97.00 92 ASP A C 1
ATOM 696 O O . ASP A 1 92 ? 7.500 0.011 9.864 1.00 97.00 92 ASP A O 1
ATOM 700 N N . LEU A 1 93 ? 6.743 -0.551 7.828 1.00 97.69 93 LEU A N 1
ATOM 701 C CA . LEU A 1 93 ? 5.599 0.362 7.856 1.00 97.69 93 LEU A CA 1
ATOM 702 C C . LEU A 1 93 ? 4.521 -0.079 8.862 1.00 97.69 93 LEU A C 1
ATOM 704 O O . LEU A 1 93 ? 3.917 0.771 9.517 1.00 97.69 93 LEU A O 1
ATOM 708 N N . VAL A 1 94 ? 4.295 -1.385 9.031 1.00 97.81 94 VAL A N 1
ATOM 709 C CA . VAL A 1 94 ? 3.381 -1.913 10.062 1.00 97.81 94 VAL A CA 1
ATOM 710 C C . VAL A 1 94 ? 3.844 -1.508 11.459 1.00 97.81 94 VAL A C 1
ATOM 712 O O . VAL A 1 94 ? 3.043 -0.997 12.248 1.00 97.81 94 VAL A O 1
ATOM 715 N N . GLU A 1 95 ? 5.130 -1.686 11.765 1.00 97.62 95 GLU A N 1
ATOM 716 C CA . GLU A 1 95 ? 5.681 -1.306 13.070 1.00 97.62 95 GLU A CA 1
ATOM 717 C C . GLU A 1 95 ? 5.639 0.213 13.292 1.00 97.62 95 GLU A C 1
ATOM 719 O O . GLU A 1 95 ? 5.347 0.667 14.400 1.00 97.62 95 GLU A O 1
ATOM 724 N N . GLU A 1 96 ? 5.830 1.022 12.249 1.00 96.56 96 GLU A N 1
ATOM 725 C CA . GLU A 1 96 ? 5.667 2.475 12.354 1.00 96.56 96 GLU A CA 1
ATOM 726 C C . GLU A 1 96 ? 4.212 2.887 12.626 1.00 96.56 96 GLU A C 1
ATOM 728 O O . GLU A 1 96 ? 3.958 3.705 13.512 1.00 96.56 96 GLU A O 1
ATOM 733 N N . ILE A 1 97 ? 3.241 2.311 11.911 1.00 96.31 97 ILE A N 1
ATOM 734 C CA . ILE A 1 97 ? 1.808 2.562 12.142 1.00 96.31 97 ILE A CA 1
ATOM 735 C C . ILE A 1 97 ? 1.420 2.197 13.577 1.00 96.31 97 ILE A C 1
ATOM 737 O O . ILE A 1 97 ? 0.710 2.951 14.252 1.00 96.31 97 ILE A O 1
ATOM 741 N N . LYS A 1 98 ? 1.929 1.069 14.070 1.00 95.38 98 LYS A N 1
ATOM 742 C CA . LYS A 1 98 ? 1.729 0.620 15.446 1.00 95.38 98 LYS A CA 1
ATOM 743 C C . LYS A 1 98 ? 2.355 1.581 16.4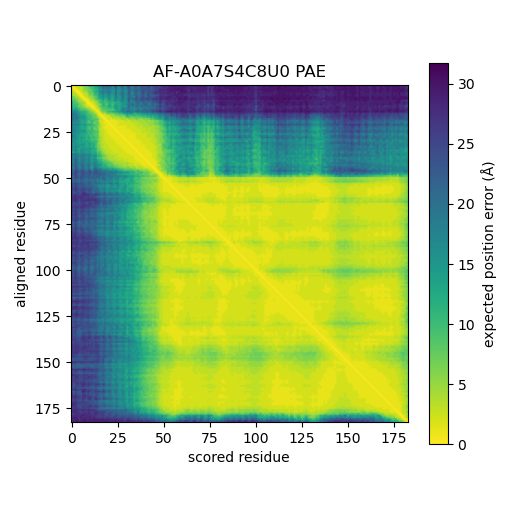58 1.00 95.38 98 LYS A C 1
ATOM 745 O O . LYS A 1 98 ? 1.712 1.900 17.456 1.00 95.38 98 LYS A O 1
ATOM 750 N N . ALA A 1 99 ? 3.555 2.100 16.193 1.00 94.62 99 ALA A N 1
ATOM 751 C CA . ALA A 1 99 ? 4.208 3.100 17.043 1.00 94.62 99 ALA A CA 1
ATOM 752 C C . ALA A 1 99 ? 3.430 4.428 17.120 1.00 94.62 99 ALA A C 1
ATOM 754 O O . ALA A 1 99 ? 3.517 5.138 18.121 1.00 94.62 99 ALA A O 1
ATOM 755 N N . LEU A 1 100 ? 2.630 4.746 16.098 1.00 90.38 100 LEU A N 1
ATOM 756 C CA . LEU A 1 100 ? 1.723 5.898 16.092 1.00 90.38 100 LEU A CA 1
ATOM 757 C C . LEU A 1 100 ? 0.400 5.650 16.841 1.00 90.3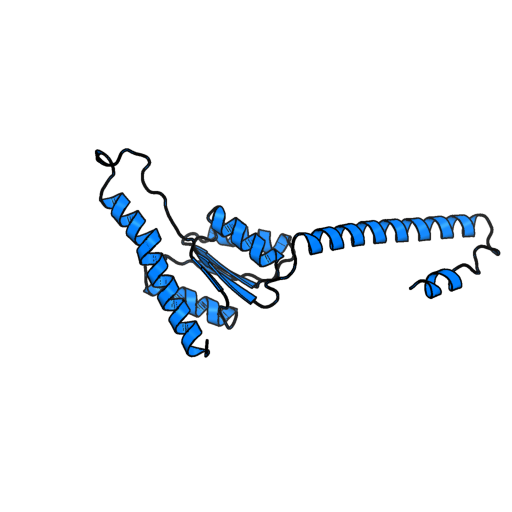8 100 LEU A C 1
ATOM 759 O O . LEU A 1 100 ? -0.443 6.545 16.867 1.00 90.38 100 LEU A O 1
ATOM 763 N N . ASN A 1 101 ? 0.200 4.472 17.447 1.00 90.56 101 ASN A N 1
ATOM 764 C CA . ASN A 1 101 ? -1.086 4.029 18.003 1.00 90.56 101 ASN A CA 1
ATOM 765 C C . ASN A 1 101 ? -2.234 4.104 16.980 1.00 90.56 101 ASN A C 1
ATOM 767 O O . ASN A 1 101 ? -3.376 4.426 17.318 1.00 90.56 101 ASN A O 1
ATOM 771 N N . GLY A 1 102 ? -1.910 3.836 15.715 1.00 88.38 102 GLY A N 1
ATOM 772 C CA . GLY A 1 102 ? -2.878 3.774 14.634 1.00 88.38 102 GLY A CA 1
ATOM 773 C C . GLY A 1 102 ? -3.799 2.554 14.709 1.00 88.38 102 GLY A C 1
ATOM 774 O O . GLY A 1 102 ? -3.510 1.600 15.440 1.00 88.38 102 GLY A O 1
ATOM 775 N N . PRO A 1 103 ? -4.896 2.535 13.931 1.00 94.19 103 PRO A N 1
ATOM 776 C CA . PRO A 1 103 ? -5.673 1.318 13.724 1.00 94.19 103 PRO A CA 1
ATOM 777 C C . PRO A 1 103 ? -4.795 0.170 13.185 1.00 94.19 103 PRO A C 1
ATOM 779 O O . PRO A 1 103 ? -3.807 0.430 12.493 1.00 94.19 103 PRO A O 1
ATOM 782 N N . PRO A 1 104 ? -5.148 -1.103 13.455 1.00 94.44 104 PRO A N 1
ATOM 783 C CA . PRO A 1 104 ? -4.423 -2.246 12.905 1.00 94.44 104 PRO A CA 1
ATOM 784 C C . PRO A 1 104 ? -4.341 -2.176 11.376 1.00 94.44 104 PRO A C 1
ATOM 786 O O . PRO A 1 104 ? -5.331 -1.866 10.724 1.00 94.44 104 PRO A O 1
ATOM 789 N N . CYS A 1 105 ? -3.194 -2.506 10.791 1.00 97.25 105 CYS A N 1
ATOM 790 C CA . CYS A 1 105 ? -3.031 -2.576 9.340 1.00 97.25 105 CYS A CA 1
ATOM 791 C C . CYS A 1 105 ? -2.715 -4.006 8.889 1.00 97.25 105 CYS A C 1
ATOM 793 O O . CYS A 1 105 ? -2.261 -4.828 9.686 1.00 97.25 105 CYS A O 1
ATOM 795 N N . VAL A 1 106 ? -2.988 -4.308 7.619 1.00 97.81 106 VAL A N 1
ATOM 796 C CA . VAL A 1 106 ? -2.773 -5.636 7.024 1.00 97.81 106 VAL A CA 1
ATOM 797 C C . VAL A 1 106 ? -1.750 -5.522 5.894 1.00 97.81 106 VAL A C 1
ATOM 799 O O . VAL A 1 106 ? -2.082 -4.956 4.851 1.00 97.81 106 VAL A O 1
ATOM 802 N N . PRO A 1 107 ? -0.517 -6.028 6.068 1.00 98.25 107 PRO A N 1
ATOM 803 C CA . PRO A 1 107 ? 0.456 -6.098 4.987 1.00 98.25 107 PRO A CA 1
ATOM 804 C C . PRO A 1 107 ? 0.136 -7.278 4.063 1.00 98.25 107 PRO A C 1
ATOM 806 O O . PRO A 1 107 ? -0.140 -8.382 4.531 1.00 98.25 107 PRO A O 1
ATOM 809 N N . VAL A 1 108 ? 0.183 -7.056 2.750 1.00 98.06 108 VAL A N 1
ATOM 810 C CA . VAL A 1 108 ? -0.064 -8.088 1.735 1.00 98.06 108 VAL A CA 1
ATOM 811 C C . VAL A 1 108 ? 0.958 -7.950 0.612 1.00 98.06 108 VAL A C 1
ATOM 813 O O . VAL A 1 108 ? 1.031 -6.916 -0.049 1.00 98.06 108 VAL A O 1
ATOM 816 N N . VAL A 1 109 ? 1.736 -9.005 0.371 1.00 98.19 109 VAL A N 1
ATOM 817 C CA . VAL A 1 109 ? 2.657 -9.040 -0.770 1.00 98.19 109 VAL A CA 1
ATOM 818 C C . VAL A 1 109 ? 1.855 -9.261 -2.048 1.00 98.19 109 VAL A C 1
ATOM 820 O O . VAL A 1 109 ? 1.065 -10.200 -2.133 1.00 98.19 109 VAL A O 1
ATOM 823 N N . CYS A 1 110 ? 2.040 -8.393 -3.038 1.00 98.38 110 CYS A N 1
ATOM 824 C CA . CYS A 1 110 ? 1.334 -8.468 -4.306 1.00 98.38 110 CYS A CA 1
ATOM 825 C C . CYS A 1 110 ? 2.157 -7.860 -5.441 1.00 98.38 110 CYS A C 1
ATOM 827 O O . CYS A 1 110 ? 2.582 -6.706 -5.356 1.00 98.38 110 CYS A O 1
ATOM 829 N N . ASP A 1 111 ? 2.286 -8.598 -6.542 1.00 98.25 111 ASP A N 1
ATOM 830 C CA . ASP A 1 111 ? 2.676 -8.016 -7.825 1.00 98.25 111 ASP A CA 1
ATOM 831 C C . ASP A 1 111 ? 1.416 -7.549 -8.560 1.00 98.25 111 ASP A C 1
ATOM 833 O O . ASP A 1 111 ? 0.539 -8.346 -8.886 1.00 98.25 111 ASP A O 1
ATOM 837 N N . VAL A 1 112 ? 1.308 -6.244 -8.812 1.00 98.44 112 VAL A N 1
ATOM 838 C CA . VAL A 1 112 ? 0.152 -5.667 -9.514 1.00 98.44 112 VAL A CA 1
ATOM 839 C C . VAL A 1 112 ? 0.089 -6.079 -10.987 1.00 98.44 112 VAL A C 1
ATOM 841 O O . VAL A 1 112 ? -0.976 -5.977 -11.592 1.00 98.44 112 VAL A O 1
ATOM 844 N N . CYS A 1 113 ? 1.195 -6.558 -11.565 1.00 98.00 113 CYS A N 1
ATOM 845 C CA . CYS A 1 113 ? 1.250 -7.030 -12.949 1.00 98.00 113 CYS A CA 1
ATOM 846 C C . CYS A 1 113 ? 0.689 -8.449 -13.118 1.00 98.00 113 CYS A C 1
ATOM 848 O O . CYS A 1 113 ? 0.428 -8.859 -14.249 1.00 98.00 113 CYS A O 1
ATOM 850 N N . ASP A 1 114 ? 0.497 -9.195 -12.024 1.00 98.25 114 ASP A N 1
ATOM 851 C CA . ASP A 1 114 ? -0.082 -10.537 -12.038 1.00 98.25 114 ASP A CA 1
ATOM 852 C C . ASP A 1 114 ? -1.535 -10.510 -11.527 1.00 98.25 114 ASP A C 1
ATOM 854 O O . ASP A 1 114 ? -1.772 -10.375 -10.322 1.00 98.25 114 ASP A O 1
ATOM 858 N N . PRO A 1 115 ? -2.538 -10.694 -12.409 1.00 98.06 115 PRO A N 1
ATOM 859 C CA . PRO A 1 115 ? -3.938 -10.767 -12.001 1.00 98.06 115 PRO A CA 1
ATOM 860 C C . PRO A 1 115 ? -4.225 -11.834 -10.942 1.00 98.06 115 PRO A C 1
ATOM 862 O O . PRO A 1 115 ? -5.090 -11.615 -10.094 1.00 98.06 115 PRO A O 1
ATOM 865 N N . GLY A 1 116 ? -3.501 -12.959 -10.957 1.00 98.12 116 GLY A N 1
ATOM 866 C CA . GLY A 1 116 ? -3.650 -14.010 -9.951 1.00 98.12 116 GLY A CA 1
ATOM 867 C C . GLY A 1 116 ? -3.183 -13.547 -8.572 1.00 98.12 116 GLY A C 1
ATOM 868 O O . GLY A 1 116 ? -3.914 -13.700 -7.591 1.00 98.12 116 GLY A O 1
ATOM 869 N N . SER A 1 117 ? -2.006 -12.916 -8.506 1.00 98.25 117 SER A N 1
ATOM 870 C CA . SER A 1 117 ? -1.506 -12.263 -7.292 1.00 98.25 117 SER A CA 1
ATOM 871 C C . SER A 1 117 ? -2.481 -11.204 -6.771 1.00 98.25 117 SER A C 1
ATOM 873 O O . SER A 1 117 ? -2.730 -11.155 -5.567 1.00 98.25 117 SER A O 1
ATOM 875 N N . VAL A 1 118 ? -3.046 -10.373 -7.650 1.00 98.56 118 VAL A N 1
ATOM 876 C CA . VAL A 1 118 ? -4.003 -9.323 -7.264 1.00 98.56 118 VAL A CA 1
ATOM 877 C C . VAL A 1 118 ? -5.287 -9.915 -6.692 1.00 98.56 118 VAL A C 1
ATOM 879 O O . VAL A 1 118 ? -5.716 -9.496 -5.617 1.00 98.56 118 VAL A O 1
ATOM 882 N N . ASP A 1 119 ? -5.899 -10.891 -7.366 1.00 97.88 119 ASP A N 1
ATOM 883 C CA . ASP A 1 119 ? -7.135 -11.513 -6.882 1.00 97.88 119 ASP A CA 1
ATOM 884 C C . ASP A 1 119 ? -6.921 -12.198 -5.519 1.00 97.88 119 ASP A C 1
ATOM 886 O O . ASP A 1 119 ? -7.750 -12.050 -4.618 1.00 97.88 119 ASP A O 1
ATOM 890 N N . ALA A 1 120 ? -5.783 -12.873 -5.323 1.00 97.88 120 ALA A N 1
ATOM 891 C CA . ALA A 1 120 ? -5.423 -13.466 -4.035 1.00 97.88 120 ALA A CA 1
ATOM 892 C C . ALA A 1 120 ? -5.208 -12.407 -2.938 1.00 97.88 120 ALA A C 1
ATOM 894 O O . ALA A 1 120 ? -5.670 -12.576 -1.804 1.00 97.88 120 ALA A O 1
ATOM 895 N N . ALA A 1 121 ? -4.541 -11.299 -3.266 1.00 97.75 121 ALA A N 1
ATOM 896 C CA . ALA A 1 121 ? -4.299 -10.206 -2.332 1.00 97.75 121 ALA A CA 1
ATOM 897 C C . ALA A 1 121 ? -5.597 -9.507 -1.901 1.00 97.75 121 ALA A C 1
ATOM 899 O O . ALA A 1 121 ? -5.791 -9.244 -0.713 1.00 97.75 121 ALA A O 1
ATOM 900 N N . VAL A 1 122 ? -6.515 -9.252 -2.839 1.00 97.31 122 VAL A N 1
ATOM 901 C CA . VAL A 1 122 ? -7.828 -8.665 -2.534 1.00 97.31 122 VAL A CA 1
ATOM 902 C C . VAL A 1 122 ? -8.665 -9.616 -1.680 1.00 97.31 122 VAL A C 1
ATOM 904 O O . VAL A 1 122 ? -9.259 -9.171 -0.699 1.00 97.31 122 VAL A O 1
ATOM 907 N N . ALA A 1 123 ? -8.668 -10.917 -1.982 1.00 96.25 123 ALA A N 1
ATOM 908 C CA . ALA A 1 123 ? -9.361 -11.909 -1.161 1.00 96.25 123 ALA A CA 1
ATOM 909 C C . ALA A 1 123 ? -8.814 -11.942 0.278 1.00 96.25 123 ALA A C 1
ATOM 911 O O . ALA A 1 123 ? -9.589 -11.872 1.230 1.00 96.25 123 ALA A O 1
ATOM 912 N N . THR A 1 124 ? -7.485 -11.952 0.431 1.00 96.94 124 THR A N 1
ATOM 913 C CA . THR A 1 124 ? -6.800 -11.930 1.738 1.00 96.94 124 THR A CA 1
ATOM 914 C C . THR A 1 124 ? -7.152 -10.670 2.528 1.00 96.94 124 THR A C 1
ATOM 916 O O . THR A 1 124 ? -7.456 -10.731 3.719 1.00 96.94 124 THR A O 1
ATOM 919 N N . ALA A 1 125 ? -7.158 -9.514 1.862 1.00 95.94 125 ALA A N 1
ATOM 920 C CA . ALA A 1 125 ? -7.566 -8.254 2.464 1.00 95.94 125 ALA A CA 1
ATOM 921 C C . ALA A 1 125 ? -9.018 -8.321 2.956 1.00 95.94 125 ALA A C 1
ATOM 923 O O . ALA A 1 125 ? -9.291 -8.047 4.121 1.00 95.94 125 ALA A O 1
ATOM 924 N N . VAL A 1 126 ? -9.954 -8.738 2.103 1.00 94.81 126 VAL A N 1
ATOM 925 C CA . VAL A 1 126 ? -11.376 -8.840 2.463 1.00 94.81 126 VAL A CA 1
ATOM 926 C C . VAL A 1 126 ? -11.608 -9.849 3.588 1.00 94.81 126 VAL A C 1
ATOM 928 O O . VAL A 1 126 ? -12.441 -9.592 4.452 1.00 94.81 126 VAL A O 1
ATOM 931 N N . GLU A 1 127 ? -10.875 -10.958 3.633 1.00 96.12 127 GLU A N 1
ATOM 932 C CA . GLU A 1 127 ? -10.939 -11.903 4.752 1.00 96.12 127 GLU A CA 1
ATOM 933 C C . GLU A 1 127 ? -10.481 -11.257 6.068 1.00 96.12 127 GLU A C 1
ATOM 935 O O . GLU A 1 127 ? -11.142 -11.408 7.096 1.00 96.12 127 GLU A O 1
ATOM 940 N N . ALA A 1 128 ? -9.393 -10.483 6.033 1.00 96.56 128 ALA A N 1
ATOM 941 C CA . ALA A 1 128 ? -8.805 -9.877 7.222 1.00 96.56 128 ALA A CA 1
ATOM 942 C C . ALA A 1 128 ? -9.601 -8.680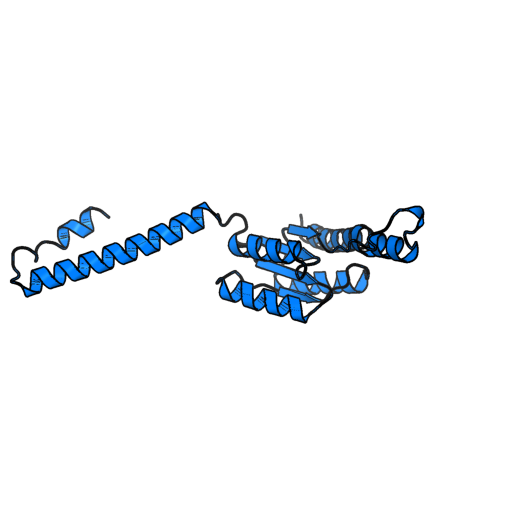 7.772 1.00 96.56 128 ALA A C 1
ATOM 944 O O . ALA A 1 128 ? -9.691 -8.508 8.989 1.00 96.56 128 ALA A O 1
ATOM 945 N N . VAL A 1 129 ? -10.158 -7.833 6.898 1.00 95.56 129 VAL A N 1
ATOM 946 C CA . VAL A 1 129 ? -10.808 -6.564 7.298 1.00 95.56 129 VAL A CA 1
ATOM 947 C C . VAL A 1 129 ? -12.284 -6.461 6.902 1.00 95.56 129 VAL A C 1
ATOM 949 O O . VAL A 1 129 ? -12.951 -5.466 7.178 1.00 95.56 129 VAL A O 1
ATOM 952 N N . GLY A 1 130 ? -12.833 -7.497 6.269 1.00 93.94 130 GLY A N 1
ATOM 953 C CA . GLY A 1 130 ? -14.255 -7.654 5.951 1.00 93.94 130 GLY A CA 1
ATOM 954 C C . GLY A 1 130 ? -14.759 -6.857 4.742 1.00 93.94 130 GLY A C 1
ATOM 955 O O . GLY A 1 130 ? -15.734 -7.271 4.107 1.00 93.94 130 GLY A O 1
ATOM 956 N N . ARG A 1 131 ? -14.137 -5.719 4.412 1.00 93.31 131 ARG A N 1
ATOM 957 C CA . ARG A 1 131 ? -14.515 -4.854 3.279 1.00 93.31 131 ARG A CA 1
ATOM 958 C C . ARG A 1 131 ? -13.354 -3.996 2.787 1.00 93.31 131 ARG A C 1
ATOM 960 O O . ARG A 1 131 ? -12.360 -3.858 3.479 1.00 93.31 131 ARG A O 1
ATOM 967 N N . ILE A 1 132 ? -13.531 -3.350 1.638 1.00 95.62 132 ILE A N 1
ATOM 968 C CA . ILE A 1 132 ? -12.659 -2.277 1.142 1.00 95.62 132 ILE A CA 1
ATOM 969 C C . ILE A 1 132 ? -13.565 -1.081 0.832 1.00 95.62 132 ILE A C 1
ATOM 971 O O . ILE A 1 132 ? -14.481 -1.213 0.023 1.00 95.62 132 ILE A O 1
ATOM 975 N N . ASP A 1 133 ? -13.351 0.060 1.495 1.00 95.38 133 ASP A N 1
ATOM 976 C CA . ASP A 1 133 ? -14.132 1.288 1.266 1.00 95.38 133 ASP A CA 1
ATOM 977 C C . ASP A 1 133 ? -13.466 2.188 0.213 1.00 95.38 133 ASP A C 1
ATOM 979 O O . ASP A 1 133 ? -14.145 2.829 -0.591 1.00 95.38 133 ASP A O 1
ATOM 983 N N . HIS A 1 134 ? -12.131 2.237 0.212 1.00 96.62 134 HIS A N 1
ATOM 984 C CA . HIS A 1 134 ? -11.344 3.079 -0.683 1.00 96.62 134 HIS A CA 1
ATOM 985 C C . HIS A 1 134 ? -10.124 2.338 -1.230 1.00 96.62 134 HIS A C 1
ATOM 987 O O . HIS A 1 134 ? -9.506 1.531 -0.537 1.00 96.62 134 HIS A O 1
ATOM 993 N N . LEU A 1 135 ? -9.746 2.682 -2.460 1.00 98.00 135 LEU A N 1
ATOM 994 C CA . LEU A 1 135 ? -8.527 2.222 -3.114 1.00 98.00 135 LEU A CA 1
ATOM 995 C C . LEU A 1 135 ? -7.652 3.429 -3.460 1.00 98.00 135 LEU A C 1
ATOM 997 O O . LEU A 1 135 ? -8.061 4.297 -4.232 1.00 98.00 135 LEU A O 1
ATOM 1001 N N . PHE A 1 136 ? -6.434 3.457 -2.928 1.00 98.25 136 PHE A N 1
ATOM 1002 C CA . PHE A 1 136 ? -5.365 4.345 -3.361 1.00 98.25 136 PHE A CA 1
ATOM 1003 C C . PHE A 1 136 ? -4.415 3.568 -4.275 1.00 98.25 136 PHE A C 1
ATOM 1005 O O . PHE A 1 136 ? -3.511 2.863 -3.823 1.00 98.25 136 PHE A O 1
ATOM 1012 N N . ASN A 1 137 ? -4.677 3.660 -5.577 1.00 96.38 137 ASN A N 1
ATOM 1013 C CA . ASN A 1 137 ? -3.926 2.939 -6.593 1.00 96.38 137 ASN A CA 1
ATOM 1014 C C . ASN A 1 137 ? -2.679 3.740 -6.984 1.00 96.38 137 ASN A C 1
ATOM 1016 O O . ASN A 1 137 ? -2.773 4.708 -7.736 1.00 96.38 137 ASN A O 1
ATOM 1020 N N . ASN A 1 138 ? -1.540 3.387 -6.398 1.00 97.25 138 ASN A N 1
ATOM 1021 C CA . ASN A 1 138 ? -0.320 4.190 -6.441 1.00 97.25 138 ASN A CA 1
ATOM 1022 C C . ASN A 1 138 ? 0.930 3.410 -6.877 1.00 97.25 138 ASN A C 1
ATOM 1024 O O . ASN A 1 138 ? 1.929 4.044 -7.211 1.00 97.25 138 ASN A O 1
ATOM 1028 N N . ALA A 1 139 ? 0.905 2.073 -6.891 1.00 97.50 139 ALA A N 1
ATOM 1029 C CA . ALA A 1 139 ? 2.039 1.282 -7.369 1.00 97.50 139 ALA A CA 1
ATOM 1030 C C . ALA A 1 139 ? 2.515 1.783 -8.742 1.00 97.50 139 ALA A C 1
ATOM 1032 O O . ALA A 1 139 ? 1.725 1.927 -9.675 1.00 97.50 139 ALA A O 1
ATOM 1033 N N . GLY A 1 140 ? 3.812 2.066 -8.849 1.00 97.19 140 GLY A N 1
ATOM 1034 C CA . GLY A 1 140 ? 4.369 2.637 -10.061 1.00 97.19 140 GLY A CA 1
ATOM 1035 C C . GLY A 1 140 ? 5.888 2.695 -10.064 1.00 97.19 140 GLY A C 1
ATOM 1036 O O . GLY A 1 140 ? 6.534 2.769 -9.018 1.00 97.19 140 GLY A O 1
ATOM 1037 N N . ILE A 1 141 ? 6.452 2.681 -11.265 1.00 96.88 141 ILE A N 1
ATOM 1038 C CA . ILE A 1 141 ? 7.876 2.860 -11.536 1.00 96.88 141 ILE A CA 1
ATOM 1039 C C . ILE A 1 141 ? 8.083 3.984 -12.551 1.00 96.88 141 ILE A C 1
ATOM 1041 O O . ILE A 1 141 ? 7.213 4.280 -13.368 1.00 96.88 141 ILE A O 1
ATOM 1045 N N . GLN A 1 142 ? 9.251 4.617 -12.510 1.00 94.19 142 GLN A N 1
ATOM 1046 C CA . GLN A 1 142 ? 9.584 5.722 -13.413 1.00 94.19 142 GLN A CA 1
ATOM 1047 C C . GLN A 1 142 ? 10.271 5.260 -14.709 1.00 94.19 142 GLN A C 1
ATOM 1049 O O . GLN A 1 142 ? 10.218 5.960 -15.718 1.00 94.19 142 GLN A O 1
ATOM 1054 N N . GLY A 1 143 ? 10.896 4.080 -14.676 1.00 95.94 143 GLY A N 1
ATOM 1055 C CA . GLY A 1 143 ? 11.770 3.600 -15.742 1.00 95.94 143 GLY A CA 1
ATOM 1056 C C . GLY A 1 143 ? 13.058 4.426 -15.862 1.00 95.94 143 GLY A C 1
ATOM 1057 O O . GLY A 1 143 ? 13.533 5.014 -14.885 1.00 95.94 143 GLY A O 1
ATOM 1058 N N . ALA A 1 144 ? 13.640 4.449 -17.054 1.00 96.62 144 ALA A N 1
ATOM 1059 C CA . ALA A 1 144 ? 14.934 5.029 -17.357 1.00 96.62 144 ALA A CA 1
ATOM 1060 C C . ALA A 1 144 ? 14.883 6.561 -17.414 1.00 96.62 144 ALA A C 1
ATOM 1062 O O . ALA A 1 144 ? 13.931 7.170 -17.897 1.00 96.62 144 ALA A O 1
ATOM 1063 N N . PHE A 1 145 ? 15.969 7.200 -16.981 1.00 96.62 145 PHE A N 1
ATOM 1064 C CA . PHE A 1 145 ? 16.153 8.647 -17.082 1.00 96.62 145 PHE A CA 1
ATOM 1065 C C . PHE A 1 145 ? 17.027 8.977 -18.293 1.00 96.62 145 PHE A C 1
ATOM 1067 O O . PHE A 1 145 ? 18.232 9.188 -18.164 1.00 96.62 145 PHE A O 1
ATOM 1074 N N . CYS A 1 146 ? 16.424 8.986 -19.479 1.00 96.81 146 CYS A N 1
ATOM 1075 C CA . CYS A 1 146 ? 17.104 9.277 -20.742 1.00 96.81 146 CYS A CA 1
ATOM 1076 C C . CYS A 1 146 ? 16.162 9.989 -21.723 1.00 96.81 146 CYS A C 1
ATOM 1078 O O . CYS A 1 146 ? 14.975 10.174 -21.439 1.00 96.81 146 CYS A O 1
ATOM 1080 N N . THR A 1 147 ? 16.706 10.443 -22.851 1.00 97.75 147 THR A N 1
ATOM 1081 C CA . THR A 1 147 ? 15.909 11.015 -23.940 1.00 97.75 147 THR A CA 1
ATOM 1082 C C . THR A 1 147 ? 15.094 9.925 -24.638 1.00 97.75 147 THR A C 1
ATOM 1084 O O . THR A 1 147 ? 15.352 8.732 -24.491 1.00 97.75 147 THR A O 1
ATOM 1087 N N . THR A 1 148 ? 14.057 10.323 -25.372 1.00 96.19 148 THR A N 1
ATOM 1088 C CA . THR A 1 148 ? 13.089 9.383 -25.955 1.00 96.19 148 THR A CA 1
ATOM 1089 C C . THR A 1 148 ? 13.716 8.455 -26.995 1.00 96.19 148 THR A C 1
ATOM 1091 O O . THR A 1 148 ? 13.343 7.288 -27.064 1.00 96.19 148 THR A O 1
ATOM 1094 N N . GLU A 1 149 ? 14.665 8.949 -27.787 1.00 97.38 149 GLU A N 1
ATOM 1095 C CA . GLU A 1 149 ? 15.385 8.180 -28.804 1.00 97.38 149 GLU A CA 1
ATOM 1096 C C . GLU A 1 149 ? 16.292 7.088 -28.217 1.00 97.38 149 GLU A C 1
ATOM 1098 O O . GLU A 1 149 ? 16.510 6.073 -28.876 1.00 97.38 149 GLU A O 1
ATOM 1103 N N . ASP A 1 150 ? 16.742 7.267 -26.973 1.00 97.94 150 ASP A N 1
ATOM 1104 C CA . ASP A 1 150 ? 17.578 6.311 -26.240 1.00 97.94 150 ASP A CA 1
ATOM 1105 C C . ASP A 1 150 ? 16.765 5.441 -25.265 1.00 97.94 150 ASP A C 1
ATOM 1107 O O . ASP A 1 150 ? 17.314 4.543 -24.619 1.00 97.94 150 ASP A O 1
ATOM 1111 N N . TYR A 1 151 ? 15.456 5.685 -25.143 1.00 97.81 151 TYR A N 1
ATOM 1112 C CA . TYR A 1 151 ? 14.621 5.016 -24.153 1.00 97.81 151 TYR A CA 1
ATOM 1113 C C . TYR A 1 151 ? 14.402 3.537 -24.508 1.00 97.81 151 TYR A C 1
ATOM 1115 O O . TYR A 1 151 ? 13.823 3.231 -25.558 1.00 97.81 151 TYR A O 1
ATOM 1123 N N . PRO A 1 152 ? 14.792 2.582 -23.640 1.00 98.12 152 PRO A N 1
ATOM 1124 C CA . PRO A 1 152 ? 14.630 1.166 -23.942 1.00 98.12 152 PRO A CA 1
ATOM 1125 C C . PRO A 1 152 ? 13.153 0.767 -24.030 1.00 98.12 152 PRO A C 1
ATOM 1127 O O . PRO A 1 152 ? 12.383 0.948 -23.087 1.00 98.12 152 PRO A O 1
ATOM 1130 N N . VAL A 1 153 ? 12.758 0.144 -25.143 1.00 98.06 153 VAL A N 1
ATOM 1131 C CA . VAL A 1 153 ? 11.368 -0.301 -25.364 1.00 98.06 153 VAL A CA 1
ATOM 1132 C C . VAL A 1 153 ? 10.887 -1.261 -24.271 1.00 98.06 153 VAL A C 1
ATOM 1134 O O . VAL A 1 153 ? 9.725 -1.203 -23.874 1.00 98.06 153 VAL A O 1
ATOM 1137 N N . ASP A 1 154 ? 11.758 -2.135 -23.769 1.00 98.00 154 ASP A N 1
ATOM 1138 C CA . ASP A 1 154 ? 11.385 -3.090 -22.720 1.00 98.00 154 ASP A CA 1
ATOM 1139 C C . ASP A 1 154 ? 11.145 -2.410 -21.369 1.00 98.00 154 ASP A C 1
ATOM 1141 O O . ASP A 1 154 ? 10.256 -2.820 -20.624 1.00 98.00 154 ASP A O 1
ATOM 1145 N N . ASP A 1 155 ? 11.862 -1.324 -21.082 1.00 98.12 155 ASP A N 1
ATOM 1146 C CA . ASP A 1 155 ? 11.619 -0.529 -19.883 1.00 98.12 155 ASP A CA 1
ATOM 1147 C C . ASP A 1 155 ? 10.313 0.271 -20.008 1.00 98.12 155 ASP A C 1
ATOM 1149 O O . ASP A 1 155 ? 9.526 0.327 -19.066 1.00 98.12 155 ASP A O 1
ATOM 1153 N N . PHE A 1 156 ? 9.997 0.771 -21.210 1.00 98.12 156 PHE A N 1
ATOM 1154 C CA . PHE A 1 156 ? 8.711 1.424 -21.476 1.00 98.12 156 PHE A CA 1
ATOM 1155 C C . PHE A 1 156 ? 7.547 0.452 -21.269 1.00 98.12 156 PHE A C 1
ATOM 1157 O O . PHE A 1 156 ? 6.573 0.786 -20.596 1.00 98.12 156 PHE A O 1
ATOM 1164 N N . LYS A 1 157 ? 7.655 -0.774 -21.800 1.00 98.31 157 LYS A N 1
ATOM 1165 C CA . LYS A 1 157 ? 6.654 -1.827 -21.571 1.00 98.31 157 LYS A CA 1
ATOM 1166 C C . LYS A 1 157 ? 6.490 -2.113 -20.086 1.00 98.31 157 LYS A C 1
ATOM 1168 O O . LYS A 1 157 ? 5.364 -2.118 -19.612 1.00 98.31 157 LYS A O 1
ATOM 1173 N N . LYS A 1 158 ? 7.590 -2.241 -19.342 1.00 98.31 158 LYS A N 1
ATOM 1174 C CA . LYS A 1 158 ? 7.542 -2.458 -17.894 1.00 98.31 158 LYS A CA 1
ATOM 1175 C C . LYS A 1 158 ? 6.820 -1.322 -17.161 1.00 98.31 158 LYS A C 1
ATOM 1177 O O . LYS A 1 158 ? 6.006 -1.587 -16.281 1.00 98.31 158 LYS A O 1
ATOM 1182 N N . VAL A 1 159 ? 7.081 -0.065 -17.527 1.00 98.38 159 VAL A N 1
ATOM 1183 C CA . VAL A 1 159 ? 6.365 1.100 -16.976 1.00 98.38 159 VAL A CA 1
ATOM 1184 C C . VAL A 1 159 ? 4.869 1.015 -17.287 1.00 98.38 159 VAL A C 1
ATOM 1186 O O . VAL A 1 159 ? 4.050 1.259 -16.404 1.00 98.38 159 VAL A O 1
ATOM 1189 N N . MET A 1 160 ? 4.497 0.644 -18.514 1.00 98.56 160 MET A N 1
ATOM 1190 C CA . MET A 1 160 ? 3.093 0.469 -18.900 1.00 98.56 160 MET A CA 1
ATOM 1191 C C . MET A 1 160 ? 2.424 -0.686 -18.148 1.00 98.56 160 MET A C 1
ATOM 1193 O O . MET A 1 160 ? 1.293 -0.533 -17.681 1.00 98.56 160 MET A O 1
ATOM 1197 N N . ASP A 1 161 ? 3.123 -1.807 -17.991 1.00 98.50 161 ASP A N 1
ATOM 1198 C CA . ASP A 1 161 ? 2.629 -2.990 -17.291 1.00 98.50 161 ASP A CA 1
ATOM 1199 C C . ASP A 1 161 ? 2.365 -2.679 -15.815 1.00 98.50 161 ASP A C 1
ATOM 1201 O O . ASP A 1 161 ? 1.283 -2.976 -15.317 1.00 98.50 161 ASP A O 1
ATOM 1205 N N . VAL A 1 162 ? 3.282 -1.992 -15.128 1.00 98.25 162 VAL A N 1
ATOM 1206 C CA . VAL A 1 162 ? 3.097 -1.630 -13.713 1.00 98.25 162 VAL A CA 1
ATOM 1207 C C . VAL A 1 162 ? 2.087 -0.489 -13.555 1.00 98.25 162 VAL A C 1
ATOM 1209 O O . VAL A 1 162 ? 1.079 -0.633 -12.862 1.00 98.25 162 VAL A O 1
ATOM 1212 N N . ASN A 1 163 ? 2.335 0.659 -14.191 1.00 98.25 163 ASN A N 1
ATOM 1213 C CA . ASN A 1 163 ? 1.639 1.906 -13.860 1.00 98.25 163 ASN A CA 1
ATOM 1214 C C . ASN A 1 163 ? 0.228 1.966 -14.457 1.00 98.25 163 ASN A C 1
ATOM 1216 O O . ASN A 1 163 ? -0.635 2.664 -13.919 1.00 98.25 163 ASN A O 1
ATOM 1220 N N . VAL A 1 164 ? -0.012 1.276 -15.577 1.00 98.25 164 VAL A N 1
ATOM 1221 C CA . VAL A 1 164 ? -1.279 1.354 -16.321 1.00 98.25 164 VAL A CA 1
ATOM 1222 C C . VAL A 1 164 ? -2.042 0.041 -16.240 1.00 98.25 164 VAL A C 1
ATOM 1224 O O . VAL A 1 164 ? -3.169 0.026 -15.740 1.00 98.25 164 VAL A O 1
ATOM 1227 N N . VAL A 1 165 ? -1.446 -1.059 -16.709 1.00 98.56 165 VAL A N 1
ATOM 1228 C CA . VAL A 1 165 ? -2.119 -2.366 -16.716 1.00 98.56 165 VAL A CA 1
ATOM 1229 C C . VAL A 1 165 ? -2.347 -2.842 -15.285 1.00 98.56 165 VAL A C 1
ATOM 1231 O O . VAL A 1 165 ? -3.481 -3.163 -14.937 1.00 98.56 165 VAL A O 1
ATOM 1234 N N . GLY A 1 166 ? -1.325 -2.798 -14.431 1.00 98.56 166 GLY A N 1
ATOM 1235 C CA . GLY A 1 166 ? -1.430 -3.208 -13.034 1.00 98.56 166 GLY A CA 1
ATOM 1236 C C . GLY A 1 166 ? -2.457 -2.386 -12.262 1.00 98.56 166 GLY A C 1
ATOM 1237 O O . GLY A 1 166 ? -3.328 -2.943 -11.592 1.00 98.56 166 GLY A O 1
ATOM 1238 N N . SER A 1 167 ? -2.465 -1.065 -12.461 1.00 98.31 167 SER A N 1
ATOM 1239 C CA . SER A 1 167 ? -3.512 -0.191 -11.922 1.00 98.31 167 SER A CA 1
ATOM 1240 C C . SER A 1 1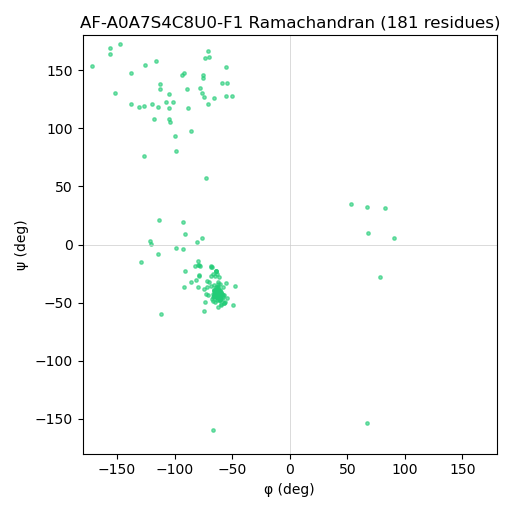67 ? -4.919 -0.645 -12.337 1.00 98.31 167 SER A C 1
ATOM 1242 O O . SER A 1 167 ? -5.820 -0.730 -11.498 1.00 98.31 167 SER A O 1
ATOM 1244 N N . PHE A 1 168 ? -5.129 -0.970 -13.614 1.00 98.50 168 PHE A N 1
ATOM 1245 C CA . PHE A 1 168 ? -6.417 -1.468 -14.096 1.00 98.50 168 PHE A CA 1
ATOM 1246 C C . PHE A 1 168 ? -6.793 -2.824 -13.482 1.00 98.50 168 PHE A C 1
ATOM 1248 O O . PHE A 1 168 ? -7.940 -3.001 -13.073 1.00 98.50 168 PHE A O 1
ATOM 1255 N N . VAL A 1 169 ? -5.848 -3.762 -13.388 1.00 98.56 169 VAL A N 1
ATOM 1256 C CA . VAL A 1 169 ? -6.063 -5.103 -12.819 1.00 98.56 169 VAL A CA 1
ATOM 1257 C C . VAL A 1 169 ? -6.502 -5.008 -11.355 1.00 98.56 169 VAL A C 1
ATOM 1259 O O . VAL A 1 169 ? -7.521 -5.595 -10.981 1.00 98.56 169 VAL A O 1
ATOM 1262 N N . VAL A 1 170 ? -5.807 -4.199 -10.549 1.00 98.50 170 VAL A N 1
ATOM 1263 C CA . VAL A 1 170 ? -6.181 -3.930 -9.149 1.00 98.50 170 VAL A CA 1
ATOM 1264 C C . VAL A 1 170 ? -7.572 -3.317 -9.063 1.00 98.50 170 VAL A C 1
ATOM 1266 O O . VAL A 1 170 ? -8.426 -3.821 -8.332 1.00 98.50 170 VAL A O 1
ATOM 1269 N N . LEU A 1 171 ? -7.832 -2.257 -9.835 1.00 97.94 171 LEU A N 1
ATOM 1270 C CA . LEU A 1 171 ? -9.132 -1.589 -9.830 1.00 97.94 171 LEU A CA 1
ATOM 1271 C C . LEU A 1 171 ? -10.259 -2.557 -10.201 1.00 97.94 171 LEU A C 1
ATOM 1273 O O . LEU A 1 171 ? -11.304 -2.559 -9.554 1.00 97.94 171 LEU A O 1
ATOM 1277 N N . GLN A 1 172 ? -10.049 -3.391 -11.219 1.00 97.44 172 GLN A N 1
ATOM 1278 C CA . GLN A 1 172 ? -11.026 -4.379 -11.653 1.00 97.44 172 GLN A CA 1
ATOM 1279 C C . GLN A 1 172 ? -11.334 -5.387 -10.537 1.00 97.44 172 GLN A C 1
ATOM 1281 O O . GLN A 1 172 ? -12.510 -5.646 -10.272 1.00 97.44 172 GLN A O 1
ATOM 1286 N N . SER A 1 173 ? -10.313 -5.938 -9.875 1.00 97.31 173 SER A N 1
ATOM 1287 C CA . SER A 1 173 ? -10.497 -6.927 -8.805 1.00 97.31 173 SER A CA 1
ATOM 1288 C C . SER A 1 173 ? -11.203 -6.339 -7.577 1.00 97.31 173 SER A C 1
ATOM 1290 O O . SER A 1 173 ? -12.177 -6.916 -7.078 1.00 97.31 173 SER A O 1
ATOM 1292 N N . VAL A 1 174 ? -10.795 -5.141 -7.144 1.00 96.69 174 VAL A N 1
ATOM 1293 C CA . VAL A 1 174 ? -11.438 -4.426 -6.031 1.00 96.69 174 VAL A CA 1
ATOM 1294 C C . VAL A 1 174 ? -12.885 -4.064 -6.376 1.00 96.69 174 VAL A C 1
ATOM 1296 O O . VAL A 1 174 ? -13.787 -4.310 -5.576 1.00 96.69 174 VAL A O 1
ATOM 1299 N N . ALA A 1 175 ? -13.145 -3.553 -7.584 1.00 95.25 175 ALA A N 1
ATOM 1300 C CA . ALA A 1 175 ? -14.495 -3.191 -8.015 1.00 95.25 175 ALA A CA 1
ATOM 1301 C C . ALA A 1 175 ? -15.443 -4.400 -8.074 1.00 95.25 175 ALA A C 1
ATOM 1303 O O . ALA A 1 175 ? -16.614 -4.266 -7.712 1.00 95.25 175 ALA A O 1
ATOM 1304 N N . ARG A 1 176 ? -14.957 -5.584 -8.486 1.00 93.31 176 ARG A N 1
ATOM 1305 C CA . ARG A 1 176 ? -15.741 -6.833 -8.420 1.00 93.31 176 ARG A CA 1
ATOM 1306 C C . ARG A 1 176 ? -16.205 -7.115 -6.987 1.00 93.31 176 ARG A C 1
ATOM 1308 O O . ARG A 1 176 ? -17.403 -7.282 -6.771 1.00 93.31 176 ARG A O 1
ATOM 1315 N N . HIS A 1 177 ? -15.291 -7.064 -6.019 1.00 88.19 177 HIS A N 1
ATOM 1316 C CA . HIS A 1 177 ? -15.608 -7.301 -4.607 1.00 88.19 177 HIS A CA 1
ATOM 1317 C C . HIS A 1 177 ? -16.544 -6.237 -4.013 1.00 88.19 177 HIS A C 1
ATOM 1319 O O . HIS A 1 177 ? -17.482 -6.572 -3.288 1.00 88.19 177 HIS A O 1
ATOM 1325 N N . MET A 1 178 ? -16.340 -4.954 -4.333 1.00 87.75 178 MET A N 1
ATOM 1326 C CA . MET A 1 178 ? -17.219 -3.877 -3.853 1.00 87.75 178 MET A CA 1
ATOM 1327 C C . MET A 1 178 ? -18.645 -4.017 -4.406 1.00 87.75 178 MET A C 1
ATOM 1329 O O . MET A 1 178 ? -19.616 -3.831 -3.671 1.00 87.75 178 MET A O 1
ATOM 1333 N N . LYS A 1 179 ? -18.790 -4.409 -5.680 1.00 85.88 179 LYS A N 1
ATOM 1334 C CA . LYS A 1 179 ? -20.099 -4.626 -6.312 1.00 85.88 179 LYS A CA 1
ATOM 1335 C C . LYS A 1 179 ? -20.873 -5.779 -5.670 1.00 85.88 179 LYS A C 1
ATOM 1337 O O . LYS A 1 179 ? -22.075 -5.655 -5.451 1.00 85.88 179 LYS A O 1
ATOM 1342 N N . GLU A 1 180 ? -20.210 -6.888 -5.344 1.00 74.94 180 GLU A N 1
ATOM 1343 C CA . GLU A 1 180 ? -20.843 -8.039 -4.676 1.00 74.94 180 GLU A CA 1
ATOM 1344 C C . GLU A 1 180 ? -21.421 -7.691 -3.297 1.00 74.94 180 GLU A C 1
ATOM 1346 O O . GLU A 1 180 ? -22.398 -8.298 -2.858 1.00 74.94 180 GLU A O 1
ATOM 1351 N N . LYS A 1 181 ? -20.852 -6.688 -2.622 1.00 66.94 181 LYS A N 1
ATOM 1352 C CA . LYS A 1 181 ? -21.310 -6.206 -1.312 1.00 66.94 181 LYS A CA 1
ATOM 1353 C C . LYS A 1 181 ? -22.339 -5.070 -1.389 1.00 66.94 181 LYS A C 1
ATOM 1355 O O . LYS A 1 181 ? -22.712 -4.541 -0.346 1.00 66.94 181 LYS A O 1
ATOM 1360 N N . GLY A 1 182 ? -22.847 -4.752 -2.584 1.00 53.78 182 GLY A N 1
ATOM 1361 C CA . GLY A 1 182 ? -23.934 -3.787 -2.779 1.00 53.78 182 GLY A CA 1
ATOM 1362 C C . GLY A 1 182 ? -23.495 -2.322 -2.808 1.00 53.78 182 GLY A C 1
ATOM 1363 O O . GLY A 1 182 ? -24.264 -1.474 -2.361 1.00 53.78 182 GLY A O 1
ATOM 1364 N N . GLY A 1 183 ? -22.277 -2.047 -3.292 1.00 49.12 183 GLY A N 1
ATOM 1365 C CA . GLY A 1 183 ? -21.793 -0.685 -3.556 1.00 49.12 183 GLY A CA 1
ATOM 1366 C C . GLY A 1 183 ? -22.680 0.102 -4.515 1.00 49.12 183 GLY A C 1
ATOM 1367 O O . GLY A 1 183 ? -23.044 -0.461 -5.574 1.00 49.12 183 GLY A O 1
#

Mean predicted aligned error: 9.59 Å

pLDDT: mean 89.15, std 15.23, range [30.17, 98.75]

Sequence (183 aa):
FFFAVVDNMSWLFSAGEDGIQSAQNAIQELVKEKEQLEGQIADLKQNPKTFDGKVVMITGAAGNIGRAAALYFCRAGAQTVLMDVTETPLQDLVEEIKALNGPPCVPVVCDVCDPGSVDAAVATAVEAVGRIDHLFNNAGIQGAFCTTEDYPVDDFKKVMDVNVVGSFVVLQSVARHMKEKGG

InterPro domains:
  IPR002347 Short-chain dehydrogenase/reductase SDR [PF00106] (54-182)
  IPR002347 Short-chain dehydrogenase/reductase SDR [PR00081] (55-72)
  IPR002347 Short-chain dehydrogenase/reductase SDR [PR00081] (130-141)
  IPR036291 NAD(P)-binding domain superfamily [SSF51735] (46-182)

Radius of gyration: 25.51 Å; Cα contacts (8 Å, |Δi|>4): 249; chains: 1; bounding box: 42×43×86 Å

Solvent-accessible surface area (backbone atoms only — not comparable to full-atom values): 9905 Å² total; per-residue (Å²): 117,80,68,67,59,60,75,71,48,74,59,74,83,75,44,60,74,70,38,56,52,52,50,52,51,54,51,52,51,53,52,53,51,48,54,52,50,53,52,51,53,53,48,44,72,76,42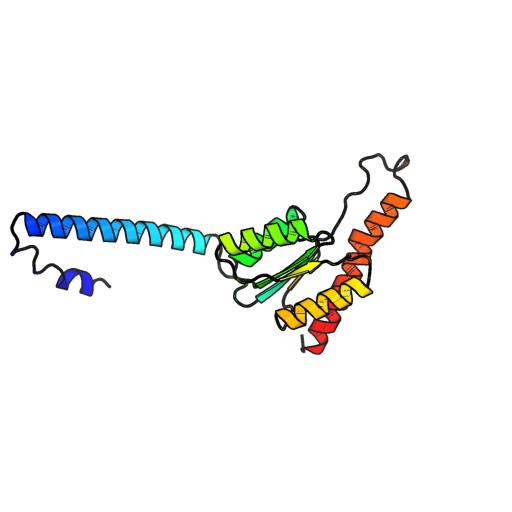,52,58,83,33,56,86,35,29,38,36,31,30,26,22,62,39,78,67,28,36,54,48,50,53,49,42,22,61,15,36,11,32,38,35,37,25,19,74,55,60,69,54,35,53,56,50,51,54,50,40,53,75,69,72,34,50,74,64,46,73,38,68,30,47,52,70,37,64,68,41,36,49,52,38,52,51,52,46,34,70,76,66,70,52,69,76,42,76,48,83,57,41,66,64,85,62,77,95,67,56,79,92,72,50,55,67,68,46,53,48,50,29,44,38,38,47,49,51,9,44,49,47,48,50,52,51,51,50,53,57,37,50,78,74,69,105

Secondary structure (DSSP, 8-state):
-HHHHHGGGGGGGT--HHHHHHHHHHHHHHHHHHHHHHHHHHHHHHS--TTTT-EEEEETTTSHHHHHHHHHHHHTT-EEEEEES-HHHHHHHHHHHHHTTPPPEEEEE--TT-HHHHHHHHHHHHHHHS---EEE---------S-GGG--HHHHHHHHIIIIIIHHHHHHHHHHHHHHTT-

Nearest PDB structures (foldseek):
  4dry-assembly1_A  TM=9.362E-01  e=5.728E-10  Sinorhizobium meliloti 1021
  4dry-assembly1_D  TM=9.369E-01  e=6.921E-10  Sinorhizobium meliloti 1021
  3i3o-assembly2_H  TM=9.150E-01  e=1.899E-09  Bacillus anthracis str. 'Ames Ancestor'
  3i3o-assembly2_G  TM=9.191E-01  e=7.140E-09  Bacillus anthracis str. 'Ames Ancestor'
  4tkl-assembly1_A-2  TM=8.809E-01  e=7.604E-09  Sphingomonas sp. A1

Foldseek 3Di:
DVVVVVVVCPCVVPDDPVSVVVVVVVVVVVVVVVVVVVVVVVLCVVQPLQQALAEEEFEPCLDPVNVVVQLNNQSSRYAYEREYQDDPSQVVSQVVSVVVVGDHYHYAHADLLDLVRLLVSLVVVCVVSVAHPYYHQDFFDDFDDDDPVPGDPVSVVVRCSGNPVSSVSNVVSNVVRVVVVPD

Organism: NCBI:txid73025